Protein AF-A0A0N4YJ39-F1 (afdb_monomer)

Secondary structure (DSSP, 8-state):
-PPPPPTTTT-HHHHHHHHHHHHHHHHHHHHHHHHHHHHHHHT-TTSEEE-TTS-EEETT---HHHHHHHHHHHHHHHHHHHHHHHHHHHHH-SHHHHHHHHHHHHHHHHHHHHHTT----TTTTS--S-TTTSTT-THHHHHHHHHHHHHHHHHHHHH--S-TTS-TT--HHHHHHHHTT--HHHHHT-----HHHHTT-HHHHHHHHHHHHHHHHHHHHHHHHHHIIIIIS---HHHHHHHHHHHHHTHHHHHHHHHHHHHHHHHHTS---

Organism: Nippostrongylus brasiliensis (NCBI:txid27835)

Foldseek 3Di:
DAFDDFPQRLPLVVVVVVLVVLLVVLLVVLLLLLLLQLVQQFVDPPAWDADPVRDTTRPSNDDPVRSVVVNVVVVVVCVVLVVVLVVCCLPPNDLPSSLVVLLVSLVVLLCVVCVVPVDDDDPLPDDPDDADPDPPTSNVVSVVSSVSSVVSSVVSNVSDDRQLVPHSNRHPSSNCVVCPPDDPCRNVSVDDDPVVVCVVDPVNVVVVVVVVVVCVVVVCCSNCQLVCCCPVVVDDSVVSVVVSVVVVVVVVVVVVVVVVVVVVVVVVPDDDD

Solvent-accessible surface area (backbone atoms only — not comparable to full-atom values): 15891 Å² total; per-residue (Å²): 133,85,80,73,88,42,95,47,73,68,45,47,71,56,57,53,50,54,49,52,47,51,41,49,50,38,56,56,44,68,62,54,49,53,58,58,39,52,57,46,30,40,72,34,76,89,52,60,40,75,40,102,85,76,48,77,39,25,72,54,51,69,52,75,68,54,54,47,49,59,56,49,50,55,54,52,51,49,61,66,45,47,59,64,50,50,52,38,35,73,75,70,30,54,50,58,51,53,38,53,54,48,48,53,51,25,52,52,41,48,40,54,49,48,81,71,51,89,70,78,84,87,75,78,85,81,78,93,73,69,68,86,87,41,103,72,46,57,52,56,51,37,47,51,51,19,53,52,34,49,52,40,40,51,50,42,66,70,71,51,61,77,50,61,90,78,33,84,59,51,39,71,72,36,44,50,69,71,48,64,94,61,54,68,46,73,72,74,61,62,72,89,74,64,60,76,58,54,78,65,33,66,69,55,52,51,52,51,51,52,51,50,52,52,52,50,54,52,49,52,49,67,57,45,47,56,53,43,36,34,73,74,68,63,38,53,71,67,60,28,48,53,52,53,51,52,66,59,52,58,52,54,64,51,55,50,51,52,48,59,50,51,55,51,57,56,61,74,66,56,81,90,125

Radius of gyration: 23.14 Å; Cα contacts (8 Å, |Δi|>4): 172; chains: 1; bounding box: 59×46×78 Å

pLDDT: mean 80.92, std 13.98, range [37.47, 97.5]

Nearest PDB structures (foldseek):
  9c1e-assembly1_B  TM=1.228E-01  e=5.795E+00  Neogale vison

Structure (mmCIF, N/CA/C/O backbone):
data_AF-A0A0N4YJ39-F1
#
_entry.id   AF-A0A0N4YJ39-F1
#
loop_
_atom_site.group_PDB
_atom_site.id
_atom_site.type_symbol
_atom_site.label_atom_id
_atom_site.label_alt_id
_atom_site.label_comp_id
_atom_site.label_asym_id
_atom_site.label_entity_id
_atom_site.label_seq_id
_atom_site.pdbx_PDB_ins_code
_atom_site.Cartn_x
_atom_site.Cartn_y
_atom_site.Cartn_z
_atom_site.occupancy
_atom_site.B_iso_or_equiv
_atom_site.auth_seq_id
_atom_site.auth_comp_id
_atom_site.auth_asym_id
_atom_site.auth_atom_id
_atom_site.pdbx_PDB_model_num
ATOM 1 N N . MET A 1 1 ? -32.900 -11.191 21.828 1.00 38.97 1 MET A N 1
ATOM 2 C CA . MET A 1 1 ? -32.356 -12.188 20.878 1.00 38.97 1 MET A CA 1
ATOM 3 C C . MET A 1 1 ? -30.969 -12.563 21.357 1.00 38.97 1 MET A C 1
ATOM 5 O O . MET A 1 1 ? -30.168 -11.658 21.532 1.00 38.97 1 MET A O 1
ATOM 9 N N . SER A 1 2 ? -30.694 -13.841 21.607 1.00 43.81 2 SER A N 1
ATOM 10 C CA . SER A 1 2 ? -29.337 -14.316 21.898 1.00 43.81 2 SER A CA 1
ATOM 11 C C . SER A 1 2 ? -28.497 -14.313 20.617 1.00 43.81 2 SER A C 1
ATOM 13 O O . SER A 1 2 ? -28.946 -14.814 19.584 1.00 43.81 2 SER A O 1
ATOM 15 N N . ARG A 1 3 ? -27.281 -13.755 20.661 1.00 57.62 3 ARG A N 1
ATOM 16 C CA . ARG A 1 3 ? -26.321 -13.907 19.555 1.00 57.62 3 ARG A CA 1
ATOM 17 C C . ARG A 1 3 ? -25.838 -15.360 19.487 1.00 57.62 3 ARG A C 1
ATOM 19 O O . ARG A 1 3 ? -25.644 -16.001 20.518 1.00 57.62 3 ARG A O 1
ATOM 26 N N . ALA A 1 4 ? -25.641 -15.872 18.273 1.00 54.72 4 ALA A N 1
ATOM 27 C CA . ALA A 1 4 ? -25.108 -17.216 18.054 1.00 54.72 4 ALA A CA 1
ATOM 28 C C . ALA A 1 4 ? -23.667 -17.351 18.603 1.00 54.72 4 ALA A C 1
ATOM 30 O O . ALA A 1 4 ? -22.938 -16.353 18.643 1.00 54.72 4 ALA A O 1
ATOM 31 N N . PRO A 1 5 ? -23.220 -18.561 19.005 1.00 53.72 5 PRO A N 1
ATOM 32 C CA . PRO A 1 5 ? -21.833 -18.788 19.408 1.00 53.72 5 PRO A CA 1
ATOM 33 C C . PRO A 1 5 ? -20.878 -18.398 18.271 1.00 53.72 5 PRO A C 1
ATOM 35 O O . PRO A 1 5 ? -21.045 -18.823 17.128 1.00 53.72 5 PRO A O 1
ATOM 38 N N . THR A 1 6 ? -19.891 -17.548 18.566 1.00 58.84 6 THR A N 1
ATOM 39 C CA . THR A 1 6 ? -19.077 -16.929 17.515 1.00 58.84 6 THR A CA 1
ATOM 40 C C . THR A 1 6 ? -17.996 -17.869 16.986 1.00 58.84 6 THR A C 1
ATOM 42 O O . THR A 1 6 ? -17.147 -18.359 17.727 1.00 58.84 6 THR A O 1
ATOM 45 N N . MET A 1 7 ? -17.969 -18.030 15.660 1.00 63.31 7 MET A N 1
ATOM 46 C CA . MET A 1 7 ? -16.987 -18.830 14.908 1.00 63.31 7 MET A CA 1
ATOM 47 C C . MET A 1 7 ? -15.515 -18.429 15.153 1.00 63.31 7 MET A C 1
ATOM 49 O O . MET A 1 7 ? -14.609 -19.186 14.824 1.00 63.31 7 MET A O 1
ATOM 53 N N . TYR A 1 8 ? -15.271 -17.253 15.746 1.00 64.94 8 TYR A N 1
ATOM 54 C CA . TYR A 1 8 ? -13.941 -16.683 15.989 1.00 64.94 8 TYR A CA 1
ATOM 55 C C . TYR A 1 8 ? -13.614 -16.444 17.477 1.00 64.94 8 TYR A C 1
ATOM 57 O O . TYR A 1 8 ? -12.680 -15.698 17.771 1.00 64.94 8 TYR A O 1
ATOM 65 N N . ALA A 1 9 ? -14.362 -17.052 18.408 1.00 71.88 9 ALA A N 1
ATOM 66 C CA . ALA A 1 9 ? -14.035 -17.128 19.841 1.00 71.88 9 ALA A CA 1
ATOM 67 C C . ALA A 1 9 ? -13.560 -15.797 20.480 1.00 71.88 9 ALA A C 1
ATOM 69 O O . ALA A 1 9 ? -12.453 -15.705 21.019 1.00 71.88 9 ALA A O 1
ATOM 70 N N . ASP A 1 10 ? -14.402 -14.759 20.405 1.00 80.19 10 ASP A N 1
ATOM 71 C CA . ASP A 1 10 ? 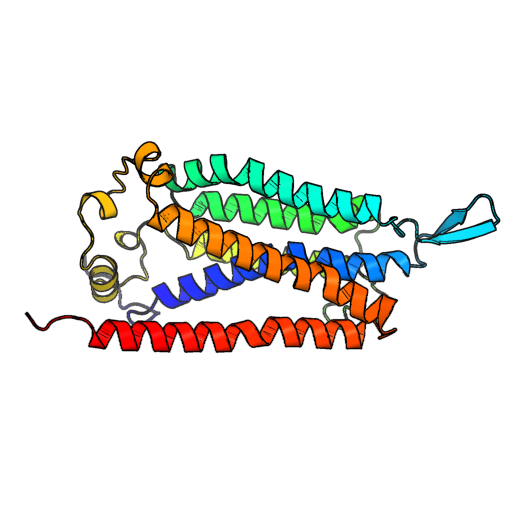-14.175 -13.416 20.979 1.00 80.19 10 ASP A CA 1
ATOM 72 C C . ASP A 1 10 ? -12.915 -12.676 20.449 1.00 80.19 10 ASP A C 1
ATOM 74 O O . ASP A 1 10 ? -12.321 -11.842 21.149 1.00 80.19 10 ASP A O 1
ATOM 78 N N . ARG A 1 11 ? -12.459 -13.005 19.227 1.00 86.31 11 ARG A N 1
ATOM 79 C CA . ARG A 1 11 ? -11.237 -12.458 18.595 1.00 86.31 11 ARG A CA 1
ATOM 80 C C . ARG A 1 11 ? -11.413 -11.991 17.140 1.00 86.31 11 ARG A C 1
ATOM 82 O O . ARG A 1 11 ? -10.409 -11.812 16.443 1.00 86.31 11 ARG A O 1
ATOM 89 N N . PHE A 1 12 ? -12.634 -11.762 16.661 1.00 89.12 12 PHE A N 1
ATOM 90 C CA . PHE A 1 12 ? -12.903 -11.408 15.261 1.00 89.12 12 PHE A CA 1
ATOM 91 C C . PHE A 1 12 ? -12.147 -10.153 14.787 1.00 89.12 12 PHE A C 1
ATOM 93 O O . PHE A 1 12 ? -11.677 -10.098 13.649 1.00 89.12 12 PHE A O 1
ATOM 100 N N . ARG A 1 13 ? -11.907 -9.177 15.672 1.00 90.50 13 ARG A N 1
ATOM 101 C CA . ARG A 1 13 ? -11.130 -7.958 15.371 1.00 90.50 13 ARG A CA 1
ATOM 102 C C . ARG A 1 13 ? -9.720 -8.226 14.828 1.00 90.50 13 ARG A C 1
ATOM 104 O O . ARG A 1 13 ? -9.184 -7.394 14.103 1.00 90.50 13 ARG A O 1
ATOM 111 N N . TYR A 1 14 ? -9.111 -9.366 15.166 1.00 91.62 14 TYR A N 1
ATOM 112 C CA . TYR A 1 14 ? -7.784 -9.738 14.665 1.00 91.62 14 TYR A CA 1
ATOM 113 C C . TYR A 1 14 ? -7.831 -10.246 13.217 1.00 91.62 14 TYR A C 1
ATOM 115 O O . TYR A 1 14 ? -6.875 -10.030 12.476 1.00 91.62 14 TYR A O 1
ATOM 123 N N . VAL A 1 15 ? -8.956 -10.832 12.787 1.00 92.06 15 VAL A N 1
ATOM 124 C CA . VAL A 1 15 ? -9.210 -11.181 11.379 1.00 92.06 15 VAL A CA 1
ATOM 125 C C . VAL A 1 15 ? -9.313 -9.904 10.545 1.00 92.06 15 VAL A C 1
ATOM 127 O O . VAL A 1 15 ? -8.650 -9.788 9.519 1.00 92.06 15 VAL A O 1
ATOM 130 N N . LEU A 1 16 ? -10.059 -8.904 11.032 1.00 93.06 16 LEU A N 1
ATOM 131 C CA . LEU A 1 16 ? -10.166 -7.592 10.382 1.00 93.06 16 LEU A CA 1
ATOM 132 C C . LEU A 1 16 ? -8.823 -6.849 10.319 1.00 93.06 16 LEU A C 1
ATOM 134 O O . LEU A 1 16 ? -8.528 -6.210 9.312 1.00 93.06 16 LEU A O 1
ATOM 138 N N . LEU A 1 17 ? -7.996 -6.948 11.366 1.00 93.25 17 LEU A N 1
ATOM 139 C CA . LEU A 1 17 ? -6.660 -6.345 11.395 1.00 93.25 17 LEU A CA 1
ATOM 140 C C . LEU A 1 17 ? -5.715 -7.004 10.381 1.00 93.25 17 LEU A C 1
ATOM 142 O O . LEU A 1 17 ? -5.021 -6.292 9.658 1.00 93.25 17 LEU A O 1
ATOM 146 N N . LEU A 1 18 ? -5.714 -8.339 10.285 1.00 94.50 18 LEU A N 1
ATOM 147 C CA . LEU A 1 18 ? -4.937 -9.068 9.278 1.00 94.50 18 LEU A CA 1
ATOM 148 C C . LEU A 1 18 ? -5.409 -8.734 7.855 1.00 94.50 18 LEU A C 1
ATOM 150 O O . LEU A 1 18 ? -4.590 -8.464 6.983 1.00 94.50 18 LEU A O 1
ATOM 154 N N . LEU A 1 19 ? -6.721 -8.699 7.629 1.00 95.56 19 LEU A N 1
ATOM 155 C CA . LEU A 1 19 ? -7.312 -8.362 6.335 1.00 95.56 19 LEU A CA 1
ATOM 156 C C . LEU A 1 19 ? -6.982 -6.922 5.911 1.00 95.56 19 LEU A C 1
ATOM 158 O O . LEU A 1 19 ? -6.518 -6.702 4.796 1.00 95.56 19 LEU A O 1
ATOM 162 N N . GLY A 1 20 ? -7.134 -5.950 6.816 1.00 95.38 20 GLY A N 1
ATOM 163 C CA . GLY A 1 20 ? -6.742 -4.559 6.577 1.00 95.38 20 GLY A CA 1
ATOM 164 C C . GLY A 1 20 ? -5.242 -4.401 6.309 1.00 95.38 20 GLY A C 1
ATOM 165 O O . GLY A 1 20 ? -4.861 -3.650 5.412 1.00 95.38 20 GLY A O 1
ATOM 166 N N . PHE A 1 21 ? -4.394 -5.153 7.022 1.00 93.88 21 PHE A N 1
ATOM 167 C CA . PHE A 1 21 ? -2.957 -5.229 6.746 1.00 93.88 21 PHE A CA 1
ATOM 168 C C . PHE A 1 21 ? -2.685 -5.743 5.326 1.00 93.88 21 PHE A C 1
ATOM 170 O O . PHE A 1 21 ? -1.982 -5.066 4.585 1.00 93.88 21 PHE A O 1
ATOM 177 N N . LEU A 1 22 ? -3.290 -6.858 4.901 1.00 94.62 22 LEU A N 1
ATOM 178 C CA . LEU A 1 22 ? -3.088 -7.414 3.554 1.00 94.62 22 LEU A CA 1
ATOM 179 C C . LEU A 1 22 ? -3.589 -6.474 2.439 1.00 94.62 22 LEU A C 1
ATOM 181 O O . LEU A 1 22 ? -2.913 -6.327 1.420 1.00 94.62 22 LEU A O 1
ATOM 185 N N . CYS A 1 23 ? -4.710 -5.773 2.645 1.00 94.62 23 CYS A N 1
ATOM 186 C CA . CYS A 1 23 ? -5.181 -4.720 1.736 1.00 94.62 23 CYS A CA 1
ATOM 187 C C . CYS A 1 23 ? -4.167 -3.566 1.609 1.00 94.62 23 CYS A C 1
ATOM 189 O O . CYS A 1 23 ? -3.852 -3.131 0.499 1.00 94.62 23 CYS A O 1
ATOM 191 N N . LEU A 1 24 ? -3.620 -3.088 2.734 1.00 91.38 24 LEU A N 1
ATOM 192 C CA . LEU A 1 24 ? -2.587 -2.044 2.755 1.00 91.38 24 LEU A CA 1
ATOM 193 C C . LEU A 1 24 ? -1.275 -2.527 2.120 1.00 91.38 24 LEU A C 1
ATOM 195 O O . LEU A 1 24 ? -0.689 -1.800 1.322 1.00 91.38 24 LEU A O 1
ATOM 199 N N . THR A 1 25 ? -0.843 -3.761 2.395 1.00 89.56 25 THR A N 1
ATOM 200 C CA . THR A 1 25 ? 0.314 -4.389 1.741 1.00 89.56 25 THR A CA 1
ATOM 201 C C . THR A 1 25 ? 0.125 -4.449 0.228 1.00 89.56 25 THR A C 1
ATOM 203 O O . THR A 1 25 ? 1.065 -4.135 -0.498 1.00 89.56 25 THR A O 1
ATOM 206 N N . SER A 1 26 ? -1.079 -4.768 -0.264 1.00 88.62 26 SER A N 1
ATOM 207 C CA . SER A 1 26 ? -1.373 -4.741 -1.700 1.00 88.62 26 SER A CA 1
ATOM 208 C C . SER A 1 26 ? -1.190 -3.338 -2.290 1.00 88.62 26 SER A C 1
ATOM 210 O O . SER A 1 26 ? -0.451 -3.196 -3.260 1.00 88.62 26 SER A O 1
ATOM 212 N N . ILE A 1 27 ? -1.791 -2.298 -1.693 1.00 86.56 27 ILE A N 1
ATOM 213 C CA . ILE A 1 27 ? -1.653 -0.908 -2.174 1.00 86.56 27 ILE A CA 1
ATOM 214 C C . ILE A 1 27 ? -0.184 -0.455 -2.143 1.00 86.56 27 ILE A C 1
ATOM 216 O O . ILE A 1 27 ? 0.330 0.049 -3.140 1.00 86.56 27 ILE A O 1
ATOM 220 N N . CYS A 1 28 ? 0.518 -0.651 -1.024 1.00 83.44 28 CYS A N 1
ATOM 221 C CA . CYS A 1 28 ? 1.913 -0.229 -0.884 1.00 83.44 28 CYS A CA 1
ATOM 222 C C . CYS A 1 28 ? 2.857 -1.004 -1.816 1.00 83.44 28 CYS A C 1
ATOM 224 O O . CYS A 1 28 ? 3.834 -0.442 -2.308 1.00 83.44 28 CYS A O 1
ATOM 226 N N . SER A 1 29 ? 2.569 -2.274 -2.109 1.00 83.06 29 SER A N 1
ATOM 227 C CA . SER A 1 29 ? 3.371 -3.051 -3.054 1.00 83.06 29 SER A CA 1
ATOM 228 C C . SER A 1 29 ? 3.152 -2.604 -4.505 1.00 83.06 29 SER A C 1
ATOM 230 O O . SER A 1 29 ? 4.129 -2.500 -5.243 1.00 83.06 29 SER A O 1
ATOM 232 N N . ASN A 1 30 ? 1.929 -2.200 -4.880 1.00 77.81 30 ASN A N 1
ATOM 233 C CA . ASN A 1 30 ? 1.639 -1.587 -6.187 1.00 77.81 30 ASN A CA 1
ATOM 234 C C . ASN A 1 30 ? 2.432 -0.281 -6.423 1.00 77.81 30 ASN A C 1
ATOM 236 O O . ASN A 1 30 ? 2.694 0.074 -7.570 1.00 77.81 30 ASN A O 1
ATOM 240 N N . TYR A 1 31 ? 2.844 0.422 -5.360 1.00 77.00 31 TYR A N 1
ATOM 241 C CA . TYR A 1 31 ? 3.760 1.566 -5.452 1.00 77.00 31 TYR A CA 1
ATOM 242 C C . TYR A 1 31 ? 5.228 1.139 -5.629 1.00 77.00 31 TYR A C 1
ATOM 244 O O . TYR A 1 31 ? 5.940 1.700 -6.457 1.00 77.00 31 TYR A O 1
ATOM 252 N N . ILE A 1 32 ? 5.694 0.130 -4.885 1.00 77.62 32 ILE A N 1
ATOM 253 C CA . ILE A 1 32 ? 7.107 -0.299 -4.901 1.00 77.62 32 ILE A CA 1
ATOM 254 C C . ILE A 1 32 ? 7.468 -1.051 -6.193 1.00 77.62 32 ILE A C 1
ATOM 256 O O . ILE A 1 32 ? 8.581 -0.885 -6.702 1.00 77.62 32 ILE A O 1
ATOM 260 N N . ILE A 1 33 ? 6.537 -1.845 -6.740 1.00 78.81 33 ILE A N 1
ATOM 261 C CA . ILE A 1 33 ? 6.753 -2.723 -7.905 1.00 78.81 33 ILE A CA 1
ATOM 262 C C . ILE A 1 33 ? 7.299 -1.970 -9.127 1.00 78.81 33 ILE A C 1
ATOM 264 O O . ILE A 1 33 ? 8.126 -2.517 -9.856 1.00 78.81 33 ILE A O 1
ATOM 268 N N . ILE A 1 34 ? 6.916 -0.696 -9.298 1.00 76.81 34 ILE A N 1
ATOM 269 C CA . ILE A 1 34 ? 7.276 0.112 -10.469 1.00 76.81 34 ILE A CA 1
ATOM 270 C C . ILE A 1 34 ? 8.795 0.268 -10.639 1.00 76.81 34 ILE A C 1
ATOM 272 O O . ILE A 1 34 ? 9.298 0.268 -11.762 1.00 76.81 34 ILE A O 1
ATOM 276 N N . ASN A 1 35 ? 9.540 0.316 -9.529 1.00 78.88 35 ASN A N 1
ATOM 277 C CA . ASN A 1 35 ? 10.993 0.496 -9.528 1.00 78.88 35 ASN A CA 1
ATOM 278 C C . ASN A 1 35 ? 11.720 -0.749 -10.060 1.00 78.88 35 ASN A C 1
ATOM 280 O O . ASN A 1 35 ? 12.650 -0.634 -10.857 1.00 78.88 35 ASN A O 1
ATOM 284 N N . PHE A 1 36 ? 11.248 -1.944 -9.689 1.00 78.31 36 PHE A N 1
ATOM 285 C CA . PHE A 1 36 ? 11.743 -3.201 -10.253 1.00 78.31 36 PHE A CA 1
ATOM 286 C C . PHE A 1 36 ? 11.320 -3.368 -11.710 1.00 78.31 36 PHE A C 1
ATOM 288 O O . PHE A 1 36 ? 12.129 -3.757 -12.551 1.00 78.31 36 PHE A O 1
ATOM 295 N N . THR A 1 37 ? 10.077 -3.027 -12.052 1.00 79.44 37 THR A N 1
ATOM 296 C CA . THR A 1 37 ? 9.614 -3.163 -13.434 1.00 79.44 37 THR A CA 1
ATOM 297 C C . THR A 1 37 ? 10.282 -2.161 -14.368 1.00 79.44 37 THR A C 1
ATOM 299 O O . THR A 1 37 ? 10.456 -2.500 -15.526 1.00 79.44 37 THR A O 1
ATOM 302 N N . PHE A 1 38 ? 10.741 -0.991 -13.904 1.00 80.12 38 PHE A N 1
ATOM 303 C CA . PHE A 1 38 ? 11.585 -0.085 -14.699 1.00 80.12 38 PHE A CA 1
ATOM 304 C C . PHE A 1 38 ? 12.932 -0.704 -15.100 1.00 80.12 38 PHE A C 1
ATOM 306 O O . PHE A 1 38 ? 13.409 -0.432 -16.202 1.00 80.12 38 PHE A O 1
ATOM 313 N N . ILE A 1 39 ? 13.531 -1.538 -14.243 1.00 78.81 39 ILE A N 1
ATOM 314 C CA . ILE A 1 39 ? 14.747 -2.301 -14.569 1.00 78.81 39 ILE A CA 1
ATOM 315 C C . ILE A 1 39 ? 14.407 -3.378 -15.611 1.00 78.81 39 ILE A C 1
ATOM 317 O O . ILE A 1 39 ? 15.036 -3.457 -16.664 1.00 78.81 39 ILE A O 1
ATOM 321 N N . CYS A 1 40 ? 13.352 -4.158 -15.365 1.00 79.81 40 CYS A N 1
ATOM 322 C CA . CYS A 1 40 ? 12.937 -5.235 -16.265 1.00 79.81 40 CYS A CA 1
ATOM 323 C C . CYS A 1 40 ? 12.385 -4.741 -17.620 1.00 79.81 40 CYS A C 1
ATOM 325 O O . CYS A 1 40 ? 12.476 -5.465 -18.604 1.00 79.81 40 CYS A O 1
ATOM 327 N N . MET A 1 41 ? 11.823 -3.528 -17.684 1.00 79.38 41 MET A N 1
ATOM 328 C CA . MET A 1 41 ? 11.325 -2.878 -18.904 1.00 79.38 41 MET A CA 1
ATOM 329 C C . MET A 1 41 ? 12.456 -2.407 -19.818 1.00 79.38 41 MET A C 1
ATOM 331 O O . MET A 1 41 ? 12.363 -2.576 -21.032 1.00 79.38 41 MET A O 1
ATOM 335 N N . ALA A 1 42 ? 13.531 -1.845 -19.256 1.00 78.69 42 ALA A N 1
ATOM 336 C CA . ALA A 1 42 ? 14.682 -1.391 -20.038 1.00 78.69 42 ALA A CA 1
ATOM 337 C C . ALA A 1 42 ? 15.359 -2.549 -20.795 1.00 78.69 42 ALA A C 1
ATOM 339 O O . ALA A 1 42 ? 15.788 -2.371 -21.933 1.00 78.69 42 ALA A O 1
ATOM 340 N N . ASN A 1 43 ? 15.365 -3.742 -20.190 1.00 76.75 43 ASN A N 1
ATOM 341 C CA . ASN A 1 43 ? 15.953 -4.964 -20.744 1.00 76.75 43 ASN A CA 1
ATOM 342 C C . ASN A 1 43 ? 14.936 -5.850 -21.509 1.00 76.75 43 ASN A C 1
ATOM 344 O O . ASN A 1 43 ? 15.276 -6.963 -21.907 1.00 76.75 43 ASN A O 1
ATOM 348 N N . ASP A 1 44 ? 13.691 -5.397 -21.706 1.00 78.12 44 ASP A N 1
ATOM 349 C CA . ASP A 1 44 ? 12.648 -6.144 -22.427 1.00 78.12 44 ASP A CA 1
ATOM 350 C C . ASP A 1 44 ? 12.857 -6.045 -23.950 1.00 78.12 44 ASP A C 1
ATOM 352 O O . ASP A 1 44 ? 12.521 -5.042 -24.578 1.00 78.12 44 ASP A O 1
ATOM 356 N N . THR A 1 45 ? 13.401 -7.099 -24.561 1.00 75.94 45 THR A N 1
ATOM 357 C CA . THR A 1 45 ? 13.645 -7.167 -26.013 1.00 75.94 45 THR A CA 1
ATOM 358 C C . THR A 1 45 ? 12.403 -7.520 -26.841 1.00 75.94 45 THR A C 1
ATOM 360 O O . THR A 1 45 ? 12.502 -7.609 -28.061 1.00 75.94 45 THR A O 1
ATOM 363 N N . SER A 1 46 ? 11.225 -7.714 -26.226 1.00 74.00 46 SER A N 1
ATOM 364 C CA . SER A 1 46 ? 10.014 -8.146 -26.951 1.00 74.00 46 SER A CA 1
ATOM 365 C C . SER A 1 46 ? 9.316 -7.052 -27.767 1.00 74.00 46 SER A C 1
ATOM 367 O O . SER A 1 46 ? 8.446 -7.367 -28.576 1.00 74.00 46 SER A O 1
ATOM 369 N N . ASP A 1 47 ? 9.678 -5.783 -27.564 1.00 73.06 47 ASP A N 1
ATOM 370 C CA . ASP A 1 47 ? 9.154 -4.638 -28.314 1.00 73.06 47 ASP A CA 1
ATOM 371 C C . ASP A 1 47 ? 10.234 -3.548 -28.402 1.00 73.06 47 ASP A C 1
ATOM 373 O O . ASP A 1 47 ? 10.330 -2.655 -27.553 1.00 73.06 47 ASP A O 1
ATOM 377 N N . GLN A 1 48 ? 11.110 -3.687 -29.398 1.00 79.94 48 GLN A N 1
ATOM 378 C CA . GLN A 1 48 ? 12.211 -2.762 -29.650 1.00 79.94 48 GLN A CA 1
ATOM 379 C C . GLN A 1 48 ? 11.838 -1.729 -30.715 1.00 79.94 48 GLN A C 1
ATOM 381 O O . GLN A 1 48 ? 11.164 -2.032 -31.699 1.00 79.94 48 GLN A O 1
ATOM 386 N N . ILE A 1 49 ? 12.321 -0.507 -30.519 1.00 80.25 49 ILE A N 1
ATOM 387 C CA . ILE A 1 49 ? 12.339 0.560 -31.516 1.00 80.25 49 ILE A CA 1
ATOM 388 C C . ILE A 1 49 ? 13.779 0.770 -31.972 1.00 80.25 49 ILE A C 1
ATOM 390 O O . ILE A 1 49 ? 14.704 0.700 -31.160 1.00 80.25 49 ILE A O 1
ATOM 394 N N . ASP A 1 50 ? 13.968 1.021 -33.264 1.00 79.69 50 ASP A N 1
ATOM 395 C CA . ASP A 1 50 ? 15.262 1.482 -33.751 1.00 79.69 50 ASP A CA 1
ATOM 396 C C . ASP A 1 50 ? 15.436 2.971 -33.434 1.00 79.69 50 ASP A C 1
ATOM 398 O O . ASP A 1 50 ? 14.481 3.751 -33.472 1.00 79.69 50 ASP A O 1
ATOM 402 N N . THR A 1 51 ? 16.659 3.350 -33.088 1.00 76.38 51 THR A N 1
ATOM 403 C CA . THR A 1 51 ? 17.054 4.750 -32.900 1.00 76.38 51 THR A CA 1
ATOM 404 C C . THR A 1 51 ? 17.587 5.271 -34.232 1.00 76.38 51 THR A C 1
ATOM 406 O O . THR A 1 51 ? 18.129 4.497 -35.010 1.00 76.38 51 THR A O 1
ATOM 409 N N . GLU A 1 52 ? 17.551 6.579 -34.487 1.00 74.88 52 GLU A N 1
ATOM 410 C CA . GLU A 1 52 ? 18.078 7.177 -35.735 1.00 74.88 52 GLU A CA 1
ATOM 411 C C . GLU A 1 52 ? 19.565 6.840 -36.025 1.00 74.88 52 GLU A C 1
ATOM 413 O O . GLU A 1 52 ? 20.018 6.960 -37.160 1.00 74.88 52 GLU A O 1
ATOM 418 N N . ASN A 1 53 ? 20.305 6.354 -35.019 1.00 80.19 53 ASN A N 1
ATOM 419 C CA . ASN A 1 53 ? 21.683 5.858 -35.120 1.00 80.19 53 ASN A CA 1
ATOM 420 C C . ASN A 1 53 ? 21.810 4.337 -35.406 1.00 80.19 53 ASN A C 1
ATOM 422 O O . ASN A 1 53 ? 22.913 3.800 -35.307 1.00 80.19 53 ASN A O 1
ATOM 426 N N . GLY A 1 54 ? 20.718 3.618 -35.695 1.00 76.44 54 GLY A N 1
ATOM 427 C CA . GLY A 1 54 ? 20.713 2.164 -35.937 1.00 76.44 54 GLY A CA 1
ATOM 428 C C . GLY A 1 54 ? 20.871 1.295 -34.680 1.00 76.44 54 GLY A C 1
ATOM 429 O O . GLY A 1 54 ? 21.357 0.164 -34.756 1.00 76.44 54 GLY A O 1
ATOM 430 N N . THR A 1 55 ? 20.530 1.829 -33.502 1.00 80.44 55 THR A N 1
ATOM 431 C CA . THR A 1 55 ? 20.583 1.099 -32.227 1.00 80.44 55 THR A CA 1
ATOM 432 C C . THR A 1 55 ? 19.187 0.710 -31.748 1.00 80.44 55 THR A C 1
ATOM 434 O O . THR A 1 55 ? 18.424 1.560 -31.283 1.00 80.44 55 THR A O 1
ATOM 437 N N . LEU A 1 56 ? 18.889 -0.591 -31.771 1.00 78.94 56 LEU A N 1
ATOM 438 C CA . LEU A 1 56 ? 17.662 -1.163 -31.214 1.00 78.94 56 LEU A CA 1
ATOM 439 C C . LEU A 1 56 ? 17.617 -1.012 -29.685 1.00 78.94 56 LEU A C 1
ATOM 441 O O . LEU A 1 56 ? 18.458 -1.558 -28.967 1.00 78.94 56 LEU A O 1
ATOM 445 N N . VAL A 1 57 ? 16.596 -0.322 -29.175 1.00 80.81 57 VAL A N 1
ATOM 446 C CA . VAL A 1 57 ? 16.338 -0.139 -27.737 1.00 80.81 57 VAL A CA 1
ATOM 447 C C . VAL A 1 57 ? 14.915 -0.567 -27.383 1.00 80.81 57 VAL A C 1
ATOM 449 O O . VAL A 1 57 ? 14.007 -0.478 -28.204 1.00 80.81 57 VAL A O 1
ATOM 452 N N . SER A 1 58 ? 14.690 -1.036 -26.151 1.00 81.25 58 SER A N 1
ATOM 453 C CA . SER A 1 58 ? 13.332 -1.313 -25.654 1.00 81.25 58 SER A CA 1
ATOM 454 C C . SER A 1 58 ? 12.469 -0.049 -25.723 1.00 81.25 58 SER A C 1
ATOM 456 O O . SER A 1 58 ? 12.876 1.001 -25.215 1.00 81.25 58 SER A O 1
ATOM 458 N N . ARG A 1 59 ? 11.243 -0.155 -26.262 1.00 80.00 59 ARG A N 1
ATOM 459 C CA . ARG A 1 59 ? 10.246 0.936 -26.252 1.00 80.00 59 ARG A CA 1
ATOM 460 C C . ARG A 1 59 ? 9.951 1.454 -24.835 1.00 80.00 59 ARG A C 1
ATOM 462 O O . ARG A 1 59 ? 9.516 2.590 -24.675 1.00 80.00 59 ARG A O 1
ATOM 469 N N . TYR A 1 60 ? 10.199 0.640 -23.810 1.00 79.19 60 TYR A N 1
ATOM 470 C CA . TYR A 1 60 ? 9.940 0.955 -22.403 1.00 79.19 60 TYR A CA 1
ATOM 471 C C . TYR A 1 60 ? 11.196 1.436 -21.646 1.00 79.19 60 TYR A C 1
ATOM 473 O O . TYR A 1 60 ? 11.190 1.509 -20.414 1.00 79.19 60 TYR A O 1
ATOM 481 N N . ASN A 1 61 ? 12.296 1.757 -22.342 1.00 81.69 61 ASN A N 1
ATOM 482 C CA . ASN A 1 61 ? 13.519 2.276 -21.722 1.00 81.69 61 ASN A CA 1
ATOM 483 C C . ASN A 1 61 ? 13.418 3.778 -21.382 1.00 81.69 61 ASN A C 1
ATOM 485 O O . ASN A 1 61 ? 14.112 4.617 -21.953 1.00 81.69 61 ASN A O 1
ATOM 489 N N . TYR A 1 62 ? 12.550 4.113 -20.427 1.00 81.88 62 TYR A N 1
ATOM 490 C CA . TYR A 1 62 ? 12.323 5.491 -19.985 1.00 81.88 62 TYR A CA 1
ATOM 491 C C . TYR A 1 62 ? 13.595 6.162 -19.442 1.00 81.88 62 TYR A C 1
ATOM 493 O O . TYR A 1 62 ? 14.365 5.559 -18.684 1.00 81.88 62 TYR A O 1
ATOM 501 N N . ASN A 1 63 ? 13.787 7.444 -19.741 1.00 84.81 63 ASN A N 1
ATOM 502 C CA . ASN A 1 63 ? 14.888 8.236 -19.196 1.00 84.81 63 ASN A CA 1
ATOM 503 C C . ASN A 1 63 ? 14.646 8.613 -17.706 1.00 84.81 63 ASN A C 1
ATOM 505 O O . ASN A 1 63 ? 13.532 8.465 -17.191 1.00 84.81 63 ASN A O 1
ATOM 509 N N . PRO A 1 64 ? 15.659 9.110 -16.964 1.00 84.00 64 PRO A N 1
ATOM 510 C CA . PRO A 1 64 ? 15.506 9.424 -15.538 1.00 84.00 64 PRO A CA 1
ATOM 511 C C . PRO A 1 64 ? 14.446 10.488 -15.212 1.00 84.00 64 PRO A C 1
ATOM 513 O O . PRO A 1 64 ? 13.837 10.430 -14.142 1.00 84.00 64 PRO A O 1
ATOM 516 N N . LYS A 1 65 ? 14.189 11.444 -16.118 1.00 82.56 65 LYS A N 1
ATOM 517 C CA . LYS A 1 65 ? 13.155 12.478 -15.937 1.00 82.56 65 LYS A CA 1
ATOM 518 C C . LYS A 1 65 ? 11.756 11.879 -16.084 1.00 82.56 65 LYS A C 1
ATOM 520 O O . LYS A 1 65 ? 10.891 12.176 -15.269 1.00 82.56 65 LYS A O 1
ATOM 525 N N . GLU A 1 66 ? 11.556 10.993 -17.058 1.00 83.56 66 GLU A N 1
ATOM 526 C CA . GLU A 1 66 ? 10.297 10.258 -17.264 1.00 83.56 66 GLU A CA 1
ATOM 527 C C . GLU A 1 66 ? 9.990 9.327 -16.089 1.00 83.56 66 GLU A C 1
ATOM 529 O O . GLU A 1 66 ? 8.910 9.409 -15.507 1.00 83.56 66 GLU A O 1
ATOM 534 N N . LYS A 1 67 ? 10.971 8.513 -15.667 1.00 81.00 67 LYS A N 1
ATOM 535 C CA . LYS A 1 67 ? 10.873 7.656 -14.471 1.00 81.00 67 LYS A CA 1
ATOM 536 C C . LYS A 1 67 ? 10.477 8.474 -13.236 1.00 81.00 67 LYS A C 1
ATOM 538 O O . LYS A 1 67 ? 9.559 8.092 -12.513 1.00 81.00 67 LYS A O 1
ATOM 543 N N . SER A 1 68 ? 11.100 9.640 -13.048 1.00 81.75 68 SER A N 1
ATOM 544 C CA . SER A 1 68 ? 10.747 10.569 -11.967 1.00 81.75 68 SER A CA 1
ATOM 545 C C . SER A 1 68 ? 9.324 11.117 -12.109 1.00 81.75 68 SER A C 1
ATOM 547 O O . SER A 1 68 ? 8.576 11.106 -11.136 1.00 81.75 68 SER A O 1
ATOM 549 N N . ALA A 1 69 ? 8.920 11.576 -13.297 1.00 80.62 69 ALA A N 1
ATOM 550 C CA . ALA A 1 69 ? 7.592 12.145 -13.542 1.00 80.62 69 ALA A CA 1
ATOM 551 C C . ALA A 1 69 ? 6.461 11.136 -13.276 1.00 80.62 69 ALA A C 1
ATOM 553 O O . ALA A 1 69 ? 5.454 11.489 -12.662 1.00 80.62 69 ALA A O 1
ATOM 554 N N . ILE A 1 70 ? 6.656 9.871 -13.661 1.00 78.69 70 ILE A N 1
ATOM 555 C CA . ILE A 1 70 ? 5.717 8.774 -13.384 1.00 78.69 70 ILE A CA 1
ATOM 556 C C . ILE A 1 70 ? 5.569 8.551 -11.867 1.00 78.69 70 ILE A C 1
ATOM 558 O O . ILE A 1 70 ? 4.450 8.424 -11.371 1.00 78.69 70 ILE A O 1
ATOM 562 N N . ILE A 1 71 ? 6.669 8.573 -11.105 1.00 78.81 71 ILE A N 1
ATOM 563 C CA . ILE A 1 71 ? 6.637 8.450 -9.635 1.00 78.81 71 ILE A CA 1
ATOM 564 C C . ILE A 1 71 ? 5.956 9.674 -8.988 1.00 78.81 71 ILE A C 1
ATOM 566 O O . ILE A 1 71 ? 5.119 9.518 -8.094 1.00 78.81 71 ILE A O 1
ATOM 570 N N . TRP A 1 72 ? 6.247 10.890 -9.465 1.00 80.81 72 TRP A N 1
ATOM 571 C CA . TRP A 1 72 ? 5.615 12.130 -8.991 1.00 80.81 72 TRP A CA 1
ATOM 572 C C . TRP A 1 72 ? 4.102 12.166 -9.239 1.00 80.81 72 TRP A C 1
ATOM 574 O O . TRP A 1 72 ? 3.367 12.669 -8.389 1.00 80.81 72 TRP A O 1
ATOM 584 N N . ALA A 1 73 ? 3.611 11.595 -10.344 1.00 78.62 73 ALA A N 1
ATOM 585 C CA . ALA A 1 73 ? 2.178 11.516 -10.627 1.00 78.62 73 ALA A CA 1
ATOM 586 C C . ALA A 1 73 ? 1.409 10.734 -9.542 1.00 78.62 73 ALA A C 1
ATOM 588 O O . ALA A 1 73 ? 0.325 11.152 -9.130 1.00 78.62 73 ALA A O 1
ATOM 589 N N . VAL A 1 74 ? 1.991 9.651 -9.009 1.00 78.12 74 VAL A N 1
ATOM 590 C CA . VAL A 1 74 ? 1.391 8.869 -7.910 1.00 78.12 74 VAL A CA 1
ATOM 591 C C . VAL A 1 74 ? 1.379 9.663 -6.599 1.00 78.12 74 VAL A C 1
ATOM 593 O O . VAL A 1 74 ? 0.380 9.646 -5.874 1.00 78.12 74 VAL A O 1
ATOM 596 N N . ALA A 1 75 ? 2.446 10.414 -6.306 1.00 78.56 75 ALA A N 1
ATOM 597 C CA . ALA A 1 75 ? 2.501 11.288 -5.133 1.00 78.56 75 ALA A CA 1
ATOM 598 C C . ALA A 1 75 ? 1.443 12.4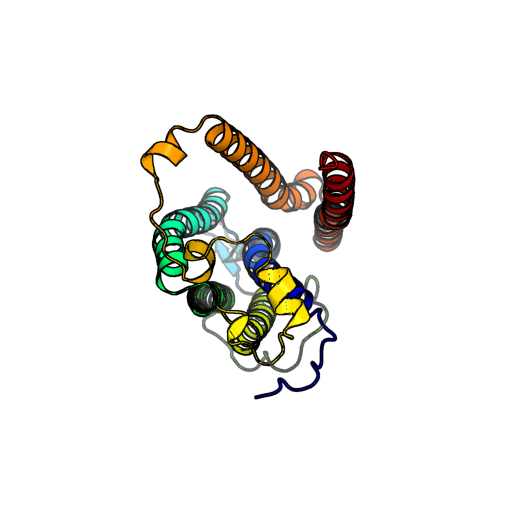07 -5.201 1.00 78.56 75 ALA A C 1
ATOM 600 O O . ALA A 1 75 ? 0.690 12.605 -4.246 1.00 78.56 75 ALA A O 1
ATOM 601 N N . LEU A 1 76 ? 1.317 13.083 -6.349 1.00 79.38 76 LEU A N 1
ATOM 602 C CA . LEU A 1 76 ? 0.300 14.116 -6.581 1.00 79.38 76 LEU A CA 1
ATOM 603 C C . LEU A 1 76 ? -1.124 13.552 -6.481 1.00 79.38 76 LEU A C 1
ATOM 605 O O . LEU A 1 76 ? -1.959 14.129 -5.784 1.00 79.38 76 LEU A O 1
ATOM 609 N N . GLY A 1 77 ? -1.392 12.397 -7.099 1.00 80.81 77 GLY A N 1
ATOM 610 C CA . GLY A 1 77 ? -2.681 11.706 -6.985 1.00 80.81 77 GLY A CA 1
ATOM 611 C C . GLY A 1 77 ? -3.032 11.333 -5.540 1.00 80.81 77 GLY A C 1
ATOM 612 O O . GLY A 1 77 ? -4.182 11.477 -5.127 1.00 80.81 77 GLY A O 1
ATOM 613 N N . THR A 1 78 ? -2.038 10.939 -4.739 1.00 84.31 78 THR A N 1
ATOM 614 C CA . THR A 1 78 ? -2.215 10.637 -3.309 1.00 84.31 78 THR A CA 1
ATOM 615 C C . THR A 1 78 ? -2.574 11.892 -2.506 1.00 84.31 78 THR A C 1
ATOM 617 O O . THR A 1 78 ? -3.516 11.865 -1.713 1.00 84.31 78 THR A O 1
ATOM 620 N N . ILE A 1 79 ? -1.883 13.015 -2.740 1.00 83.81 79 ILE A N 1
ATOM 621 C CA . ILE A 1 79 ? -2.161 14.303 -2.078 1.00 83.81 79 ILE A CA 1
ATOM 622 C C . ILE A 1 79 ? -3.578 14.790 -2.414 1.00 83.81 79 ILE A C 1
ATOM 624 O O . ILE A 1 79 ? -4.354 15.101 -1.510 1.00 83.81 79 ILE A O 1
ATOM 628 N N . LEU A 1 80 ? -3.941 14.798 -3.700 1.00 83.31 80 LEU A N 1
ATOM 629 C CA . LEU A 1 80 ? -5.261 15.232 -4.170 1.00 83.31 80 LEU A CA 1
ATOM 630 C C . LEU A 1 80 ? -6.387 14.305 -3.683 1.00 83.31 80 LEU A C 1
ATOM 632 O O . LEU A 1 80 ? -7.452 14.785 -3.302 1.00 83.31 80 LEU A O 1
ATOM 636 N N . GLY A 1 81 ? -6.150 12.991 -3.641 1.00 82.19 81 GLY A N 1
ATOM 637 C CA . GLY A 1 81 ? -7.116 12.007 -3.148 1.00 82.19 81 GLY A CA 1
ATOM 638 C C . GLY A 1 81 ? -7.329 12.039 -1.631 1.00 82.19 81 GLY A C 1
ATOM 639 O O . GLY A 1 81 ? -8.422 11.718 -1.168 1.00 82.19 81 GLY A O 1
ATOM 640 N N . THR A 1 82 ? -6.330 12.456 -0.845 1.00 87.56 82 THR A N 1
ATOM 641 C CA . THR A 1 82 ? -6.364 12.373 0.629 1.00 87.56 82 THR A CA 1
ATOM 642 C C . THR A 1 82 ? -7.550 13.123 1.242 1.00 87.56 82 THR A C 1
ATOM 644 O O . THR A 1 82 ? -8.252 12.564 2.084 1.00 87.56 82 THR A O 1
ATOM 647 N N . PHE A 1 83 ? -7.824 14.357 0.811 1.00 87.88 83 PHE A N 1
ATOM 648 C CA . PHE A 1 83 ? -8.911 15.175 1.367 1.00 87.88 83 PHE A CA 1
ATOM 649 C C . PHE A 1 83 ? -10.327 14.627 1.087 1.00 87.88 83 PHE A C 1
ATOM 651 O O . PHE A 1 83 ? -11.065 14.418 2.054 1.00 87.88 83 PHE A O 1
ATOM 658 N N . PRO A 1 84 ? -10.741 14.342 -0.169 1.00 89.31 84 PRO A N 1
ATOM 659 C CA . PRO A 1 84 ? -12.067 13.780 -0.436 1.00 89.31 84 PRO A CA 1
ATOM 660 C C . PRO A 1 84 ? -12.241 12.373 0.155 1.00 89.31 84 PRO A C 1
ATOM 662 O O . PRO A 1 84 ? -13.326 12.051 0.639 1.00 89.31 84 PRO A O 1
ATOM 665 N N . ILE A 1 85 ? -11.180 11.556 0.198 1.00 88.62 85 ILE A N 1
ATOM 666 C CA . ILE A 1 85 ? -11.215 10.244 0.858 1.00 88.62 85 ILE A CA 1
ATOM 667 C C . ILE A 1 85 ? -11.392 10.402 2.378 1.00 88.62 85 ILE A C 1
ATOM 669 O O . ILE A 1 85 ? -12.208 9.696 2.967 1.00 88.62 85 ILE A O 1
ATOM 673 N N . ASN A 1 86 ? -10.704 11.349 3.027 1.00 89.25 86 ASN A N 1
ATOM 674 C CA . ASN A 1 86 ? -10.874 11.622 4.458 1.00 89.25 86 ASN A CA 1
ATOM 675 C C . ASN A 1 86 ? -12.290 12.127 4.795 1.00 89.25 86 ASN A C 1
ATOM 677 O O . ASN A 1 86 ? -12.904 11.636 5.742 1.00 89.25 86 ASN A O 1
ATOM 681 N N . TYR A 1 87 ? -12.851 13.019 3.973 1.00 88.19 87 TYR A N 1
ATOM 682 C CA . TYR A 1 87 ? -14.249 13.442 4.093 1.00 88.19 87 TYR A CA 1
ATOM 683 C C . TYR A 1 87 ? -15.219 12.255 3.977 1.00 88.19 87 TYR A C 1
ATOM 685 O O . TYR A 1 87 ? -16.141 12.117 4.785 1.00 88.19 87 TYR A O 1
ATOM 693 N N . ALA A 1 88 ? -14.987 11.362 3.008 1.00 90.62 88 ALA A N 1
ATOM 694 C CA . ALA A 1 88 ? -15.794 10.162 2.826 1.00 90.62 88 ALA A CA 1
ATOM 695 C C . ALA A 1 88 ? -15.683 9.194 4.019 1.00 90.62 88 ALA A C 1
ATOM 697 O O . ALA A 1 88 ? -16.708 8.668 4.449 1.00 90.62 88 ALA A O 1
ATOM 698 N N . TYR A 1 89 ? -14.491 9.016 4.605 1.00 90.25 89 TYR A N 1
ATOM 699 C CA . TYR A 1 89 ? -14.300 8.226 5.829 1.00 90.25 89 TYR A CA 1
ATOM 700 C C . TYR A 1 89 ? -15.127 8.754 7.006 1.00 90.25 89 TYR A C 1
ATOM 702 O O . TYR A 1 89 ? -15.759 7.967 7.710 1.00 90.25 89 TYR A O 1
ATOM 710 N N . ILE A 1 90 ? -15.141 10.074 7.214 1.00 87.12 90 ILE A N 1
ATOM 711 C CA . ILE A 1 90 ? -15.903 10.705 8.302 1.00 87.12 90 ILE A CA 1
ATOM 712 C C . ILE A 1 90 ? -17.411 10.541 8.066 1.00 87.12 90 ILE A C 1
ATOM 714 O O . ILE A 1 90 ? -18.135 10.159 8.983 1.00 87.12 90 ILE A O 1
ATOM 718 N N . ARG A 1 91 ? -17.896 10.796 6.841 1.00 86.19 91 ARG A N 1
ATOM 719 C CA . ARG A 1 91 ? -19.341 10.859 6.557 1.00 86.19 91 ARG A CA 1
ATOM 720 C C . ARG A 1 91 ? -20.005 9.514 6.248 1.00 86.19 91 ARG A C 1
ATOM 722 O O . ARG A 1 91 ? -21.180 9.346 6.561 1.00 86.19 91 ARG A O 1
ATOM 729 N N . PHE A 1 92 ? -19.292 8.578 5.626 1.00 88.81 92 PHE A N 1
ATOM 730 C CA . PHE A 1 92 ? -19.840 7.294 5.161 1.00 88.81 92 PHE A CA 1
ATOM 731 C C . PHE A 1 92 ? -19.200 6.073 5.830 1.00 88.81 92 PHE A C 1
ATOM 733 O O . PHE A 1 92 ? -19.629 4.948 5.575 1.00 88.81 92 PHE A O 1
ATOM 740 N N . GLY A 1 93 ? -18.198 6.275 6.690 1.00 90.75 93 GLY A N 1
ATOM 741 C CA . GLY A 1 93 ? -17.442 5.186 7.294 1.00 90.75 93 GLY A CA 1
ATOM 742 C C . GLY A 1 93 ? -16.324 4.647 6.405 1.00 90.75 93 GLY A C 1
ATOM 743 O O . GLY A 1 93 ? -15.981 5.237 5.387 1.00 90.75 93 GLY A O 1
ATOM 744 N N . ALA A 1 94 ? -15.715 3.533 6.803 1.00 92.19 94 ALA A N 1
ATOM 745 C CA . ALA A 1 94 ? -14.530 2.981 6.151 1.00 92.19 94 ALA A CA 1
ATOM 746 C C . ALA A 1 94 ? -14.810 1.881 5.121 1.00 92.19 94 ALA A C 1
ATOM 748 O O . ALA A 1 94 ? -13.998 1.690 4.214 1.00 92.19 94 ALA A O 1
ATOM 749 N N . ARG A 1 95 ? -15.947 1.180 5.210 1.00 94.31 95 ARG A N 1
ATOM 750 C CA . ARG A 1 95 ? -16.276 0.021 4.366 1.00 94.31 95 ARG A CA 1
ATOM 751 C C . ARG A 1 95 ? -16.223 0.374 2.881 1.00 94.31 95 ARG A C 1
ATOM 753 O O . ARG A 1 95 ? -15.471 -0.257 2.142 1.00 94.31 95 ARG A O 1
ATOM 760 N N . TRP A 1 96 ? -16.959 1.406 2.466 1.00 94.00 96 TRP A N 1
ATOM 761 C CA . TRP A 1 96 ? -17.037 1.822 1.061 1.00 94.00 96 TRP A CA 1
ATOM 762 C C . TRP A 1 96 ? -15.837 2.657 0.576 1.00 94.00 96 TRP A C 1
ATOM 764 O O . TRP A 1 96 ? -15.298 2.305 -0.472 1.00 94.00 96 TRP A O 1
ATOM 774 N N . PRO A 1 97 ? -15.343 3.697 1.281 1.00 93.75 97 PRO A N 1
ATOM 775 C CA . PRO A 1 97 ? -14.221 4.503 0.787 1.00 93.75 97 PRO A CA 1
ATOM 776 C C . PRO A 1 97 ? -12.908 3.722 0.653 1.00 93.75 97 PRO A C 1
ATOM 778 O O . PRO A 1 97 ? -12.185 3.920 -0.327 1.00 93.75 97 PRO A O 1
ATOM 781 N N . PHE A 1 98 ? -12.614 2.789 1.570 1.00 94.31 98 PHE A N 1
ATOM 782 C CA . PHE A 1 98 ? -11.437 1.921 1.444 1.00 94.31 98 PHE A CA 1
ATOM 783 C C . PHE A 1 98 ? -11.597 0.907 0.305 1.00 94.31 98 PHE A C 1
ATOM 785 O O . PHE A 1 98 ? -10.660 0.695 -0.459 1.00 94.31 98 PHE A O 1
ATOM 792 N N . PHE A 1 99 ? -12.798 0.343 0.121 1.00 94.19 99 PHE A N 1
ATOM 793 C CA . PHE A 1 99 ? -13.079 -0.541 -1.013 1.00 94.19 99 PHE A CA 1
ATOM 794 C C . PHE A 1 99 ? -12.927 0.183 -2.360 1.00 94.19 99 PHE A C 1
ATOM 796 O O . PHE A 1 99 ? -12.229 -0.309 -3.239 1.00 94.19 99 PHE A O 1
ATOM 803 N N . ILE A 1 100 ? -13.522 1.369 -2.519 1.00 91.44 100 ILE A N 1
ATOM 804 C CA . ILE A 1 100 ? -13.494 2.134 -3.777 1.00 91.44 100 ILE A CA 1
ATOM 805 C C . ILE A 1 100 ? -12.068 2.595 -4.118 1.00 91.44 100 ILE A C 1
ATOM 807 O O . ILE A 1 100 ? -11.639 2.454 -5.262 1.00 91.44 100 ILE A O 1
ATOM 811 N N . SER A 1 101 ? -11.304 3.091 -3.138 1.00 89.38 101 SER A N 1
ATOM 812 C CA . SER A 1 101 ? -9.894 3.458 -3.357 1.00 89.38 101 SER A CA 1
ATOM 813 C C . SER A 1 101 ? -9.002 2.238 -3.638 1.00 89.38 101 SER A C 1
ATOM 815 O O . SER A 1 101 ? -8.136 2.305 -4.512 1.00 89.38 101 SER A O 1
ATOM 817 N N . GLY A 1 102 ? -9.268 1.098 -2.992 1.00 88.00 102 GLY A N 1
ATOM 818 C CA . GLY A 1 102 ? -8.648 -0.190 -3.308 1.00 88.00 102 GLY A CA 1
ATOM 819 C C . GLY A 1 102 ? -8.934 -0.663 -4.736 1.00 88.00 102 GLY A C 1
ATOM 820 O O . GLY A 1 102 ? -8.004 -1.002 -5.466 1.00 88.00 102 GLY A O 1
ATOM 821 N N . MET A 1 103 ? -10.194 -0.610 -5.178 1.00 89.12 103 MET A N 1
ATOM 822 C CA . MET A 1 103 ? -10.588 -0.934 -6.556 1.00 89.12 103 MET A CA 1
ATOM 823 C C . MET A 1 103 ? -9.929 -0.008 -7.578 1.00 89.12 103 MET A C 1
ATOM 825 O O . MET A 1 103 ? -9.427 -0.495 -8.587 1.00 89.12 103 MET A O 1
ATOM 829 N N . LEU A 1 104 ? -9.846 1.300 -7.313 1.00 87.25 104 LEU A N 1
ATOM 830 C CA . LEU A 1 104 ? -9.140 2.239 -8.190 1.00 87.25 104 LEU A CA 1
ATOM 831 C C . LEU A 1 104 ? -7.643 1.894 -8.314 1.00 87.25 104 LEU A C 1
ATOM 833 O O . LEU A 1 104 ? -7.099 1.917 -9.419 1.00 87.25 104 LEU A O 1
ATOM 837 N N . SER A 1 105 ? -6.989 1.506 -7.211 1.00 86.00 105 SER A N 1
ATOM 838 C CA . SER A 1 105 ? -5.601 1.016 -7.234 1.00 86.00 105 SER A CA 1
ATOM 839 C C . SER A 1 105 ? -5.463 -0.281 -8.040 1.00 86.00 105 SER A C 1
ATOM 841 O O . SER A 1 105 ? -4.577 -0.377 -8.888 1.00 86.00 105 SER A O 1
ATOM 843 N N . VAL A 1 106 ? -6.355 -1.255 -7.837 1.00 84.00 1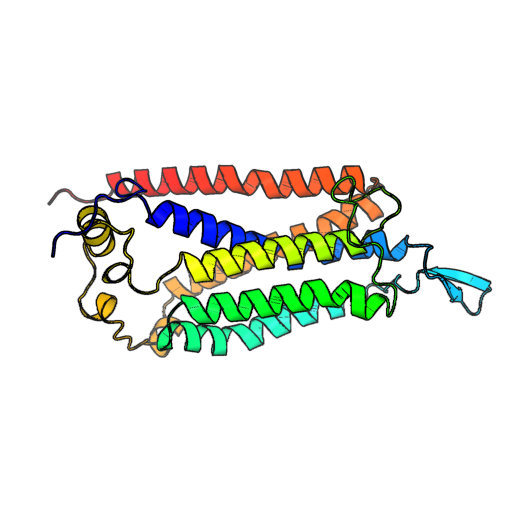06 VAL A N 1
ATOM 844 C CA . VAL A 1 106 ? -6.364 -2.544 -8.555 1.00 84.00 106 VAL A CA 1
ATOM 845 C C . VAL A 1 106 ? -6.583 -2.356 -10.058 1.00 84.00 106 VAL A C 1
ATOM 847 O O . VAL A 1 106 ? -5.830 -2.918 -10.850 1.00 84.00 106 VAL A O 1
ATOM 850 N N . ILE A 1 107 ? -7.557 -1.533 -10.458 1.00 82.38 107 ILE A N 1
ATOM 851 C CA . ILE A 1 107 ? -7.859 -1.236 -11.867 1.00 82.38 107 ILE A CA 1
ATOM 852 C C . ILE A 1 107 ? -6.671 -0.532 -12.531 1.00 82.38 107 ILE A C 1
ATOM 854 O O . ILE A 1 107 ? -6.253 -0.943 -13.609 1.00 82.38 107 ILE A O 1
ATOM 858 N N . SER A 1 108 ? -6.074 0.466 -11.871 1.00 79.69 108 SER A N 1
ATOM 859 C CA . SER A 1 108 ? -4.860 1.135 -12.361 1.00 79.69 108 SER A CA 1
ATOM 860 C C . SER A 1 108 ? -3.694 0.147 -12.533 1.00 79.69 108 SER A C 1
ATOM 862 O O . SER A 1 108 ? -3.071 0.085 -13.591 1.00 79.69 108 SER A O 1
ATOM 864 N N . THR A 1 109 ? -3.470 -0.718 -11.539 1.00 81.75 109 THR A N 1
ATOM 865 C CA . THR A 1 109 ? -2.418 -1.753 -11.551 1.00 81.75 109 THR A CA 1
ATOM 866 C C . THR A 1 109 ? -2.618 -2.764 -12.688 1.00 81.75 109 THR A C 1
ATOM 868 O O . THR A 1 109 ? -1.656 -3.120 -13.365 1.00 81.75 109 THR A O 1
ATOM 871 N N . ALA A 1 110 ? -3.860 -3.185 -12.950 1.00 80.06 110 ALA A N 1
ATOM 872 C CA . ALA A 1 110 ? -4.209 -4.062 -14.071 1.00 80.06 110 ALA A CA 1
ATOM 873 C C . ALA A 1 110 ? -4.124 -3.365 -15.442 1.00 80.06 110 ALA A C 1
ATOM 875 O O . ALA A 1 110 ? -3.870 -4.023 -16.451 1.00 80.06 110 ALA A O 1
ATOM 876 N N . ALA A 1 111 ? -4.328 -2.046 -15.492 1.00 78.06 111 ALA A N 1
ATOM 877 C CA . ALA A 1 111 ? -4.262 -1.262 -16.721 1.00 78.06 111 ALA A CA 1
ATOM 878 C C . ALA A 1 111 ? -2.822 -0.992 -17.189 1.00 78.06 111 ALA A C 1
ATOM 880 O O . ALA A 1 111 ? -2.610 -0.879 -18.395 1.00 78.06 111 ALA A O 1
ATOM 881 N N . ILE A 1 112 ? -1.831 -0.935 -16.285 1.00 77.75 112 ILE A N 1
ATOM 882 C CA . ILE A 1 112 ? -0.425 -0.642 -16.633 1.00 77.75 112 ILE A CA 1
ATOM 883 C C . ILE A 1 112 ? 0.111 -1.566 -17.751 1.00 77.75 112 ILE A C 1
ATOM 885 O O . ILE A 1 112 ? 0.591 -1.042 -18.759 1.00 77.75 112 ILE A O 1
ATOM 889 N N . PRO A 1 113 ? -0.013 -2.910 -17.684 1.00 76.44 113 PRO A N 1
ATOM 890 C CA . PRO A 1 113 ? 0.435 -3.771 -18.779 1.00 76.44 113 PRO A CA 1
ATOM 891 C C . PRO A 1 113 ? -0.390 -3.657 -20.066 1.00 76.44 113 PRO A C 1
ATOM 893 O O . PRO A 1 113 ? 0.146 -3.956 -21.130 1.00 76.44 113 PRO A O 1
ATOM 896 N N . LEU A 1 114 ? -1.669 -3.265 -19.990 1.00 70.31 114 LEU A N 1
ATOM 897 C CA . LEU A 1 114 ? -2.559 -3.123 -21.151 1.00 70.31 114 LEU A CA 1
ATOM 898 C C . LEU A 1 114 ? -2.267 -1.836 -21.931 1.00 70.31 114 LEU A C 1
ATOM 900 O O . LEU A 1 114 ? -2.137 -1.884 -23.156 1.00 70.31 114 LEU A O 1
ATOM 904 N N . ALA A 1 115 ? -2.089 -0.720 -21.216 1.00 66.38 115 ALA A N 1
ATOM 905 C CA . ALA A 1 115 ? -1.599 0.546 -21.761 1.00 66.38 115 ALA A CA 1
ATOM 906 C C . ALA A 1 115 ? -0.218 0.385 -22.425 1.00 66.38 115 ALA A C 1
ATOM 908 O O . ALA A 1 115 ? 0.099 1.086 -23.379 1.00 66.38 115 ALA A O 1
ATOM 909 N N . ALA A 1 116 ? 0.567 -0.591 -21.960 1.00 64.62 116 ALA A N 1
ATOM 910 C CA . ALA A 1 116 ? 1.844 -0.992 -22.534 1.00 64.62 116 ALA A CA 1
ATOM 911 C C . ALA A 1 116 ? 1.768 -2.187 -23.516 1.00 64.62 116 ALA A C 1
ATOM 913 O O . ALA A 1 116 ? 2.805 -2.808 -23.748 1.00 64.62 116 ALA A O 1
ATOM 914 N N . ARG A 1 117 ? 0.596 -2.587 -24.054 1.00 60.91 117 ARG A N 1
ATOM 915 C CA . ARG A 1 117 ? 0.513 -3.753 -24.972 1.00 60.91 117 ARG A CA 1
ATOM 916 C C . ARG A 1 117 ? -0.424 -3.699 -26.170 1.00 60.91 117 ARG A C 1
ATOM 918 O O . ARG A 1 117 ? -0.012 -4.168 -27.223 1.00 60.91 117 ARG A O 1
ATOM 925 N N . THR A 1 118 ? -1.696 -3.351 -25.978 1.00 54.56 118 THR A N 1
ATOM 926 C CA . THR A 1 118 ? -2.760 -3.499 -27.004 1.00 54.56 118 THR A CA 1
ATOM 927 C C . THR A 1 118 ? -2.875 -4.867 -27.737 1.00 54.56 118 THR A C 1
ATOM 929 O O . THR A 1 118 ? -3.582 -4.951 -28.737 1.00 54.56 118 THR A O 1
ATOM 932 N N . ASN A 1 119 ? -2.274 -5.962 -27.229 1.00 47.31 119 ASN A N 1
ATOM 933 C CA . ASN A 1 119 ? -2.579 -7.387 -27.520 1.00 47.31 119 ASN A CA 1
ATOM 934 C C . ASN A 1 119 ? -1.749 -8.333 -26.604 1.00 47.31 119 ASN A C 1
ATOM 936 O O . ASN A 1 119 ? -0.784 -7.888 -25.994 1.00 47.31 119 ASN A O 1
ATOM 940 N N . ILE A 1 120 ? -2.010 -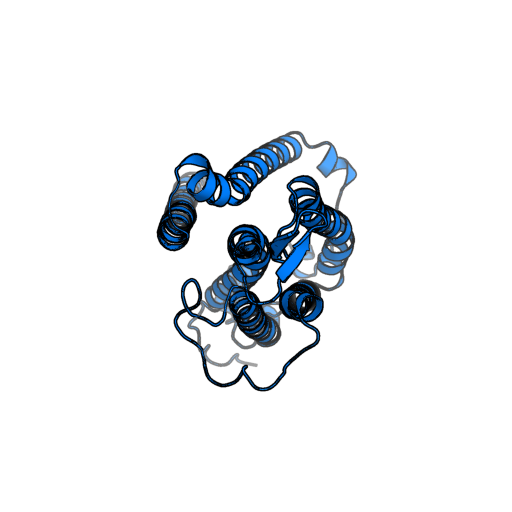9.635 -26.401 1.00 48.97 120 ILE A N 1
ATOM 941 C CA . ILE A 1 120 ? -3.078 -10.559 -26.837 1.00 48.97 120 ILE A CA 1
ATOM 942 C C . ILE A 1 120 ? -3.690 -11.227 -25.578 1.00 48.97 120 ILE A C 1
ATOM 944 O O . ILE A 1 120 ? -3.005 -11.380 -24.566 1.00 48.97 120 ILE A O 1
ATOM 948 N N . LEU A 1 121 ? -4.955 -11.665 -25.632 1.00 51.22 121 LEU A N 1
ATOM 949 C CA . LEU A 1 121 ? -5.727 -12.120 -24.456 1.00 51.22 121 LEU A CA 1
ATOM 950 C C . LEU A 1 121 ? -5.449 -13.569 -23.977 1.00 51.22 121 LEU A C 1
ATOM 952 O O . LEU A 1 121 ? -5.683 -13.891 -22.815 1.00 51.22 121 LEU A O 1
ATOM 956 N N . PHE A 1 122 ? -4.956 -14.461 -24.843 1.00 42.97 122 PHE A N 1
ATOM 957 C CA . PHE A 1 122 ? -5.080 -15.921 -24.642 1.00 42.97 122 PHE A CA 1
ATOM 958 C C . PHE A 1 122 ? -4.024 -16.585 -23.724 1.00 42.97 122 PHE A C 1
ATOM 960 O O . PHE A 1 122 ? -4.124 -17.770 -23.422 1.00 42.97 122 PHE A O 1
ATOM 967 N N . LEU A 1 123 ? -3.007 -15.849 -23.259 1.00 45.62 123 LEU A N 1
ATOM 968 C CA . LEU A 1 123 ? -1.878 -16.405 -22.483 1.00 45.62 123 LEU A CA 1
ATOM 969 C C . LEU A 1 123 ? -2.076 -16.407 -20.953 1.00 45.62 123 LEU A C 1
ATOM 971 O O . LEU A 1 123 ? -1.222 -16.910 -20.224 1.00 45.62 123 LEU A O 1
ATOM 975 N N . LEU A 1 124 ? -3.177 -15.845 -20.446 1.00 48.72 12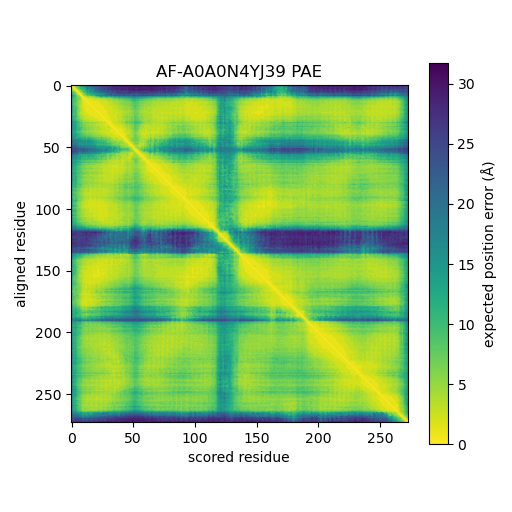4 LEU A N 1
ATOM 976 C CA . LEU A 1 124 ? -3.363 -15.560 -19.013 1.00 48.72 124 LEU A CA 1
ATOM 977 C C . LEU A 1 124 ? -3.710 -16.781 -18.134 1.00 48.72 124 LEU A C 1
ATOM 979 O O . LEU A 1 124 ? -3.733 -16.656 -16.914 1.00 48.72 124 LEU A O 1
ATOM 983 N N . VAL A 1 125 ? -3.982 -17.951 -18.721 1.00 45.78 125 VAL A N 1
ATOM 984 C CA . VAL A 1 125 ? -4.645 -19.071 -18.019 1.00 45.78 125 VAL A CA 1
ATOM 985 C C . VAL A 1 125 ? -3.690 -19.985 -17.224 1.00 45.78 125 VAL A C 1
ATOM 987 O O . VAL A 1 125 ? -4.128 -20.624 -16.274 1.00 45.78 125 VAL A O 1
ATOM 990 N N . PHE A 1 126 ? -2.395 -20.065 -17.571 1.00 37.59 126 PHE A N 1
ATOM 991 C CA . PHE A 1 126 ? -1.578 -21.251 -17.228 1.00 37.59 126 PHE A CA 1
ATOM 992 C C . PHE A 1 126 ? -0.268 -21.052 -16.438 1.00 37.59 126 PHE A C 1
ATOM 994 O O . PHE A 1 126 ? 0.435 -22.034 -16.204 1.00 37.59 126 PHE A O 1
ATOM 1001 N N . ARG A 1 127 ? 0.121 -19.836 -16.024 1.00 38.75 127 ARG A N 1
ATOM 1002 C CA . ARG A 1 127 ? 1.519 -19.577 -15.596 1.00 38.75 127 ARG A CA 1
ATOM 1003 C C . ARG A 1 127 ? 1.654 -18.818 -14.269 1.00 38.75 127 ARG A C 1
ATOM 1005 O O . ARG A 1 127 ? 1.964 -17.632 -14.247 1.00 38.75 127 ARG A O 1
ATOM 1012 N N . PHE A 1 128 ? 1.444 -19.537 -13.162 1.00 37.88 128 PHE A N 1
ATOM 1013 C CA . PHE A 1 128 ? 1.406 -19.001 -11.786 1.00 37.88 128 PHE A CA 1
ATOM 1014 C C . PHE A 1 128 ? 2.746 -19.078 -11.009 1.00 37.88 128 PHE A C 1
ATOM 1016 O O . PHE A 1 128 ? 2.795 -18.747 -9.829 1.00 37.88 128 PHE A O 1
ATOM 1023 N N . ILE A 1 129 ? 3.840 -19.534 -11.633 1.00 37.53 129 ILE A N 1
ATOM 1024 C CA . ILE A 1 129 ? 5.154 -19.733 -10.985 1.00 37.53 129 ILE A CA 1
ATOM 1025 C C . ILE A 1 129 ? 6.268 -19.136 -11.876 1.00 37.53 129 ILE A C 1
ATOM 1027 O O . ILE A 1 129 ? 6.131 -19.106 -13.100 1.00 37.53 129 ILE A O 1
ATOM 1031 N N . GLN A 1 130 ? 7.374 -18.684 -11.262 1.00 38.41 130 GLN A N 1
ATOM 1032 C CA . GLN A 1 130 ? 8.600 -18.163 -11.905 1.00 38.41 130 GLN A CA 1
ATOM 1033 C C . GLN A 1 130 ? 8.481 -16.748 -12.539 1.00 38.41 130 GLN A C 1
ATOM 1035 O O . GLN A 1 130 ? 8.592 -16.583 -13.754 1.00 38.41 130 GLN A O 1
ATOM 1040 N N . LEU A 1 131 ? 8.277 -15.698 -11.727 1.00 49.22 131 LEU A N 1
ATOM 1041 C CA . LEU A 1 131 ? 7.858 -14.365 -12.217 1.00 49.22 131 LEU A CA 1
ATOM 1042 C C . LEU A 1 131 ? 8.937 -13.288 -12.485 1.00 49.22 131 LEU A C 1
ATOM 1044 O O . LEU A 1 131 ? 8.580 -12.277 -13.084 1.00 49.22 131 LEU A O 1
ATOM 1048 N N . CYS A 1 132 ? 10.214 -13.470 -12.114 1.00 50.09 132 CYS A N 1
ATOM 1049 C CA . CYS A 1 132 ? 11.256 -12.442 -12.349 1.00 50.09 132 CYS A CA 1
ATOM 1050 C C . CYS A 1 132 ? 12.329 -12.800 -13.395 1.00 50.09 132 CYS A C 1
ATOM 1052 O O . CYS A 1 132 ? 12.930 -11.890 -13.952 1.00 50.09 132 CYS A O 1
ATOM 1054 N N . GLU A 1 133 ? 12.556 -14.087 -13.690 1.00 45.88 133 GLU A N 1
ATOM 1055 C CA . GLU A 1 133 ? 13.584 -14.530 -14.660 1.00 45.88 133 GLU A CA 1
ATOM 1056 C C . GLU A 1 133 ? 13.050 -15.488 -15.745 1.00 45.88 133 GLU A C 1
ATOM 1058 O O . GLU A 1 133 ? 13.817 -15.995 -16.557 1.00 45.88 133 GLU A O 1
ATOM 1063 N N . SER A 1 134 ? 11.734 -15.743 -15.803 1.00 50.69 134 SER A N 1
ATOM 1064 C CA . SER A 1 134 ? 11.150 -16.526 -16.902 1.00 50.69 134 SER A CA 1
ATOM 1065 C C . SER A 1 134 ? 10.627 -15.639 -18.036 1.00 50.69 134 SER A C 1
ATOM 1067 O O . SER A 1 134 ? 10.279 -14.474 -17.839 1.00 50.69 134 SER A O 1
ATOM 1069 N N . SER A 1 135 ? 10.509 -16.229 -19.228 1.00 50.19 135 SER A N 1
ATOM 1070 C CA . SER A 1 135 ? 10.096 -15.613 -20.501 1.00 50.19 135 SER A CA 1
ATOM 1071 C C . SER A 1 135 ? 8.631 -15.126 -20.571 1.00 50.19 135 SER A C 1
ATOM 1073 O O . SER A 1 135 ? 7.977 -15.242 -21.605 1.00 50.19 135 SER A O 1
ATOM 1075 N N . LEU A 1 136 ? 8.067 -14.643 -19.461 1.00 53.34 136 LEU A N 1
ATOM 1076 C CA . LEU A 1 136 ? 6.776 -13.942 -19.399 1.00 53.34 136 LEU A CA 1
ATOM 1077 C C . LEU A 1 136 ? 6.949 -12.437 -19.113 1.00 53.34 136 LEU A C 1
ATOM 1079 O O . LEU A 1 136 ? 6.055 -11.644 -19.412 1.00 53.34 136 LEU A O 1
ATOM 1083 N N . GLY A 1 137 ? 8.125 -12.047 -18.606 1.00 64.56 137 GLY A N 1
ATOM 1084 C CA . GLY A 1 137 ? 8.519 -10.659 -18.388 1.00 64.56 137 GLY A CA 1
ATOM 1085 C C . GLY A 1 137 ? 7.803 -9.966 -17.224 1.00 64.56 137 GLY A C 1
ATOM 1086 O O . GLY A 1 137 ? 7.024 -10.546 -16.472 1.00 64.56 137 GLY A O 1
ATOM 1087 N N . TRP A 1 138 ? 8.063 -8.666 -17.100 1.00 72.69 138 TRP A N 1
ATOM 1088 C CA . TRP A 1 138 ? 7.609 -7.806 -15.999 1.00 72.69 138 TRP A CA 1
ATOM 1089 C C . TRP A 1 138 ? 6.080 -7.663 -15.875 1.00 72.69 138 TRP A C 1
ATOM 1091 O O . TRP A 1 138 ? 5.559 -7.302 -14.820 1.00 72.69 138 TRP A O 1
ATOM 1101 N N . ARG A 1 139 ? 5.343 -7.948 -16.953 1.00 76.12 139 ARG A N 1
ATOM 1102 C CA . ARG A 1 139 ? 3.911 -7.641 -17.110 1.00 76.12 139 ARG A CA 1
ATOM 1103 C C . ARG A 1 139 ? 3.010 -8.541 -16.262 1.00 76.12 139 ARG A C 1
ATOM 1105 O O . ARG A 1 139 ? 1.979 -8.092 -15.771 1.00 76.12 139 ARG A O 1
ATOM 1112 N N . SER A 1 140 ? 3.405 -9.793 -16.041 1.00 73.75 140 SER A N 1
ATOM 1113 C CA . SER A 1 140 ? 2.648 -10.751 -15.223 1.00 73.75 140 SER A CA 1
ATOM 1114 C C . SER A 1 140 ? 2.700 -10.461 -13.719 1.00 73.75 140 SER A C 1
ATOM 1116 O O . SER A 1 140 ? 1.776 -10.846 -13.006 1.00 73.75 140 SER A O 1
ATOM 1118 N N . ALA A 1 141 ? 3.710 -9.729 -13.238 1.00 76.62 141 ALA A N 1
ATOM 1119 C CA . ALA A 1 141 ? 3.770 -9.303 -11.841 1.00 76.62 141 ALA A CA 1
ATOM 1120 C C . ALA A 1 141 ? 2.618 -8.331 -11.505 1.00 76.62 141 ALA A C 1
ATOM 1122 O O . ALA A 1 141 ? 1.909 -8.529 -10.522 1.00 76.62 141 ALA A O 1
ATOM 1123 N N . TYR A 1 142 ? 2.340 -7.358 -12.381 1.00 80.25 142 TYR A N 1
ATOM 1124 C CA . TYR A 1 142 ? 1.188 -6.456 -12.251 1.00 80.25 142 TYR A CA 1
ATOM 1125 C C . TYR A 1 142 ? -0.157 -7.197 -12.192 1.00 80.25 142 TYR A C 1
ATOM 1127 O O . TYR A 1 142 ? -0.986 -6.889 -11.337 1.00 80.25 142 TYR A O 1
ATOM 1135 N N . TYR A 1 143 ? -0.371 -8.206 -13.045 1.00 82.88 143 TYR A N 1
ATOM 1136 C CA . TYR A 1 143 ? -1.613 -8.990 -13.026 1.00 82.88 143 TYR A CA 1
ATOM 1137 C C . TYR A 1 143 ? -1.768 -9.838 -11.754 1.00 82.88 143 TYR A C 1
ATOM 1139 O O . TYR A 1 143 ? -2.870 -9.910 -11.211 1.00 82.88 143 TYR A O 1
ATOM 1147 N N . PHE A 1 144 ? -0.682 -10.421 -11.232 1.00 82.19 144 PHE A N 1
ATOM 1148 C CA . PHE A 1 144 ? -0.701 -11.108 -9.935 1.00 82.19 144 PHE A CA 1
ATOM 1149 C C . PHE A 1 144 ? -1.080 -10.148 -8.795 1.00 82.19 144 PHE A C 1
ATOM 1151 O O . PHE A 1 144 ? -1.973 -10.449 -8.003 1.00 82.19 144 PHE A O 1
ATOM 1158 N N . HIS A 1 145 ? -0.466 -8.962 -8.756 1.00 82.88 145 HIS A N 1
ATOM 1159 C CA . HIS A 1 145 ? -0.755 -7.936 -7.752 1.00 82.88 145 HIS A CA 1
ATOM 1160 C C . HIS A 1 145 ? -2.191 -7.400 -7.837 1.00 82.88 145 HIS A C 1
ATOM 1162 O O . HIS A 1 145 ? -2.854 -7.253 -6.809 1.00 82.88 145 HIS A O 1
ATOM 1168 N N . ALA A 1 146 ? -2.713 -7.183 -9.047 1.00 85.38 146 ALA A N 1
ATOM 1169 C CA . ALA A 1 146 ? -4.107 -6.803 -9.252 1.00 85.38 146 ALA A CA 1
ATOM 1170 C C . ALA A 1 146 ? -5.084 -7.910 -8.813 1.00 85.38 146 ALA A C 1
ATOM 1172 O O . ALA A 1 146 ? -6.068 -7.615 -8.138 1.00 85.38 146 ALA A O 1
ATOM 1173 N N . GLY A 1 147 ? -4.804 -9.180 -9.131 1.00 88.31 147 GLY A N 1
ATOM 1174 C CA . GLY A 1 147 ? -5.632 -10.319 -8.716 1.00 88.31 147 GLY A CA 1
ATOM 1175 C C . GLY A 1 147 ? -5.648 -10.533 -7.198 1.00 88.31 147 GLY A C 1
ATOM 1176 O O . GLY A 1 147 ? -6.714 -10.725 -6.611 1.00 88.31 147 GLY A O 1
ATOM 1177 N N . PHE A 1 148 ? -4.486 -10.428 -6.545 1.00 89.62 148 PHE A N 1
ATOM 1178 C CA . PHE A 1 148 ? -4.382 -10.473 -5.085 1.00 89.62 148 PHE A CA 1
ATOM 1179 C C . PHE A 1 148 ? -5.139 -9.310 -4.429 1.00 89.62 148 PHE A C 1
ATOM 1181 O O . PHE A 1 148 ? -5.942 -9.533 -3.523 1.00 89.62 148 PHE A O 1
ATOM 1188 N N . GLY A 1 149 ? -4.943 -8.083 -4.921 1.00 90.69 149 GLY A N 1
ATOM 1189 C CA . GLY A 1 149 ? -5.657 -6.905 -4.431 1.00 90.69 149 GLY A CA 1
ATOM 1190 C C . GLY A 1 149 ? -7.172 -7.034 -4.592 1.00 90.69 149 GLY A C 1
ATOM 1191 O O . GLY A 1 149 ? -7.906 -6.789 -3.637 1.00 90.69 149 GLY A O 1
ATOM 1192 N N . LEU A 1 150 ? -7.650 -7.491 -5.754 1.00 94.06 150 LEU A N 1
ATOM 1193 C CA . LEU A 1 150 ? -9.070 -7.745 -6.006 1.00 94.06 150 LEU A CA 1
ATOM 1194 C C . LEU A 1 150 ? -9.658 -8.710 -4.968 1.00 94.06 150 LEU A C 1
ATOM 1196 O O . LEU A 1 150 ? -10.684 -8.400 -4.364 1.00 94.06 150 LEU A O 1
ATOM 1200 N N . LEU A 1 151 ? -8.982 -9.833 -4.706 1.00 95.38 151 LEU A N 1
ATOM 1201 C CA . LEU A 1 151 ? -9.402 -10.800 -3.691 1.00 95.38 151 LEU A CA 1
ATOM 1202 C C . LEU A 1 151 ? -9.433 -10.177 -2.286 1.00 95.38 151 LEU A C 1
ATOM 1204 O O . LEU A 1 151 ? -10.434 -10.318 -1.586 1.00 95.38 151 LEU A O 1
ATOM 1208 N N . MET A 1 152 ? -8.381 -9.461 -1.876 1.00 96.44 152 MET A N 1
ATOM 1209 C CA . MET A 1 152 ? -8.318 -8.830 -0.550 1.00 96.44 152 MET A CA 1
ATOM 1210 C C . MET A 1 152 ? -9.410 -7.766 -0.357 1.00 96.44 152 MET A C 1
ATOM 1212 O O . MET A 1 152 ? -10.046 -7.726 0.695 1.00 96.44 152 MET A O 1
ATOM 1216 N N . PHE A 1 153 ? -9.703 -6.948 -1.372 1.00 95.44 153 PHE A N 1
ATOM 1217 C CA . PHE A 1 153 ? -10.762 -5.938 -1.284 1.00 95.44 153 PHE A CA 1
ATOM 1218 C C . PHE A 1 153 ? -12.178 -6.524 -1.388 1.00 95.44 153 PHE A C 1
ATOM 1220 O O . PHE A 1 153 ? -13.079 -6.021 -0.717 1.00 95.44 153 PHE A O 1
ATOM 1227 N N . ILE A 1 154 ? -12.393 -7.620 -2.125 1.00 96.06 154 ILE A N 1
ATOM 1228 C CA . ILE A 1 154 ? -13.653 -8.383 -2.055 1.00 96.06 154 ILE A CA 1
ATOM 1229 C C . ILE A 1 154 ? -13.841 -8.955 -0.644 1.00 96.06 154 ILE A C 1
ATOM 1231 O O . ILE A 1 154 ? -14.909 -8.794 -0.058 1.00 96.06 154 ILE A O 1
ATOM 1235 N N . LEU A 1 155 ? -12.799 -9.552 -0.055 1.00 95.44 155 LEU A N 1
ATOM 1236 C CA . LEU A 1 155 ? -12.840 -10.037 1.326 1.00 95.44 155 LEU A CA 1
ATOM 1237 C C . LEU A 1 155 ? -13.103 -8.894 2.318 1.00 95.44 155 LEU A C 1
ATOM 1239 O O . LEU A 1 155 ? -13.908 -9.070 3.228 1.00 95.44 155 LEU A O 1
ATOM 1243 N N . TRP A 1 156 ? -12.515 -7.707 2.129 1.00 96.25 156 TRP A N 1
ATOM 1244 C CA . TRP A 1 156 ? -12.851 -6.516 2.920 1.00 96.25 156 TRP A CA 1
ATOM 1245 C C . TRP A 1 156 ? -14.339 -6.166 2.814 1.00 96.25 156 TRP A C 1
ATOM 1247 O O . TRP A 1 156 ? -14.997 -5.991 3.837 1.00 96.25 156 TRP A O 1
ATOM 1257 N N . LEU A 1 157 ? -14.902 -6.131 1.603 1.00 94.31 157 LEU A N 1
ATOM 1258 C CA . LEU A 1 157 ? -16.322 -5.835 1.402 1.00 94.31 157 LEU A CA 1
ATOM 1259 C C . LEU A 1 157 ? -17.251 -6.925 1.975 1.00 94.31 157 LEU A C 1
ATOM 1261 O O . LEU A 1 157 ? -18.390 -6.631 2.332 1.00 94.31 157 LEU A O 1
ATOM 1265 N N . VAL A 1 158 ? -16.793 -8.169 2.115 1.00 92.75 158 VAL A N 1
ATOM 1266 C CA . VAL A 1 158 ? -17.551 -9.224 2.807 1.00 92.75 158 VAL A CA 1
ATOM 1267 C C . VAL A 1 158 ? -17.444 -9.073 4.329 1.00 92.75 158 VAL A C 1
ATOM 1269 O O . VAL A 1 158 ? -18.468 -8.946 4.996 1.00 92.75 158 VAL A O 1
ATOM 1272 N N . PHE A 1 159 ? -16.228 -9.049 4.880 1.00 91.88 159 PHE A N 1
ATOM 1273 C CA . PHE A 1 159 ? -15.977 -9.207 6.318 1.00 91.88 159 PHE A CA 1
ATOM 1274 C C . PHE A 1 159 ? -15.935 -7.902 7.128 1.00 91.88 159 PHE A C 1
ATOM 1276 O O . PHE A 1 159 ? -16.213 -7.936 8.325 1.00 91.88 159 PHE A O 1
ATOM 1283 N N . TYR A 1 160 ? -15.575 -6.756 6.542 1.00 94.06 160 TYR A N 1
ATOM 1284 C CA . TYR A 1 160 ? -15.475 -5.504 7.298 1.00 94.06 160 TYR A CA 1
ATOM 1285 C C . TYR A 1 160 ? -16.823 -4.781 7.377 1.00 94.06 160 TYR A C 1
ATOM 1287 O O . TYR A 1 160 ? -17.372 -4.357 6.360 1.00 94.06 160 TYR A O 1
ATOM 1295 N N . GLN A 1 161 ? -17.322 -4.562 8.594 1.00 92.06 161 GLN A N 1
ATOM 1296 C CA . GLN A 1 161 ? -18.495 -3.728 8.855 1.00 92.06 161 GLN A CA 1
ATOM 1297 C C . GLN A 1 161 ? -18.121 -2.531 9.730 1.00 92.06 161 GLN A C 1
ATOM 1299 O O . GLN A 1 161 ? -17.368 -2.657 10.692 1.00 92.06 161 GLN A O 1
ATOM 1304 N N . ASP A 1 162 ? -18.677 -1.370 9.385 1.00 90.50 162 ASP A N 1
ATOM 1305 C CA . ASP A 1 162 ? -18.360 -0.084 10.009 1.00 90.50 162 ASP A CA 1
ATOM 1306 C C . ASP A 1 162 ? -18.741 0.004 11.496 1.00 90.50 162 ASP A C 1
ATOM 1308 O O . ASP A 1 162 ? -18.036 0.637 12.285 1.00 90.50 162 ASP A O 1
ATOM 1312 N N . ASP A 1 163 ? -19.843 -0.636 11.890 1.00 88.69 163 ASP A N 1
ATOM 1313 C CA . ASP A 1 163 ? -20.254 -0.746 13.288 1.00 88.69 163 ASP A CA 1
ATOM 1314 C C . ASP A 1 163 ? -20.133 -2.207 13.769 1.00 88.69 163 ASP A C 1
ATOM 1316 O O . ASP A 1 163 ? -20.854 -3.076 13.261 1.00 88.69 163 ASP A O 1
ATOM 1320 N N . PRO A 1 164 ? -19.267 -2.510 14.761 1.00 89.00 164 PRO A N 1
ATOM 1321 C CA . PRO A 1 164 ? -19.164 -3.846 15.345 1.00 89.00 164 PRO A CA 1
ATOM 1322 C C . PRO A 1 164 ? -20.452 -4.305 16.049 1.00 89.00 164 PRO A C 1
ATOM 1324 O O . PRO A 1 164 ? -20.641 -5.509 16.216 1.00 89.00 164 PRO A O 1
ATOM 1327 N N . GLN A 1 165 ? -21.362 -3.399 16.427 1.00 87.56 165 GLN A N 1
ATOM 1328 C CA . GLN A 1 165 ? -22.671 -3.759 16.988 1.00 87.56 165 GLN A CA 1
ATOM 1329 C C . GLN A 1 165 ? -23.513 -4.556 15.985 1.00 87.56 165 GLN A C 1
ATOM 1331 O O . GLN A 1 165 ? -24.213 -5.487 16.386 1.00 87.56 165 GLN A O 1
ATOM 1336 N N . LEU A 1 166 ? -23.405 -4.217 14.695 1.00 87.31 166 LEU A N 1
ATOM 1337 C CA . LEU A 1 166 ? -24.163 -4.812 13.591 1.00 87.31 166 LEU A CA 1
ATOM 1338 C C . LEU A 1 166 ? -23.510 -6.076 13.011 1.00 87.31 166 LEU A C 1
ATOM 1340 O O . LEU A 1 166 ? -24.133 -6.767 12.208 1.00 87.31 166 LEU A O 1
ATOM 1344 N N . HIS A 1 167 ? -22.259 -6.382 13.369 1.00 87.62 167 HIS A N 1
ATOM 1345 C CA . HIS A 1 167 ? -21.528 -7.490 12.758 1.00 87.62 167 HIS A CA 1
ATOM 1346 C C . HIS A 1 167 ? -21.858 -8.840 13.432 1.00 87.62 167 HIS A C 1
ATOM 1348 O O . HIS A 1 167 ? -21.603 -8.994 14.630 1.00 87.62 167 HIS A O 1
ATOM 1354 N N . PRO A 1 168 ? -22.351 -9.859 12.697 1.00 84.94 168 PRO A N 1
ATOM 1355 C CA . PRO A 1 168 ? -22.859 -11.099 13.295 1.00 84.94 168 PRO A CA 1
ATOM 1356 C C . PRO A 1 168 ? -21.780 -11.930 14.001 1.00 84.94 168 PRO A C 1
ATOM 1358 O O . PRO A 1 168 ? -22.071 -12.614 14.978 1.00 84.94 168 PRO A O 1
ATOM 1361 N N . SER A 1 169 ? -20.523 -11.861 13.549 1.00 86.19 169 SER A N 1
ATOM 1362 C CA . SER A 1 169 ? -19.408 -12.593 14.172 1.00 86.19 169 SER A CA 1
ATOM 1363 C C . SER A 1 169 ? -18.787 -11.896 15.390 1.00 86.19 169 SER A C 1
ATOM 1365 O O . SER A 1 169 ? -17.849 -12.445 15.962 1.00 86.19 169 SER A O 1
ATOM 1367 N N . VAL A 1 170 ? -19.266 -10.706 15.781 1.00 88.31 170 VAL A N 1
ATOM 1368 C CA . VAL A 1 170 ? -18.791 -9.996 16.982 1.00 88.31 170 VAL A CA 1
ATOM 1369 C C . VAL A 1 170 ? -19.672 -10.373 18.173 1.00 88.31 170 VAL A C 1
ATOM 1371 O O . VAL A 1 170 ? -20.879 -10.104 18.191 1.00 88.31 170 VAL A O 1
ATOM 1374 N N . SER A 1 171 ? -19.059 -11.002 19.177 1.00 88.31 171 SER A N 1
ATOM 1375 C CA . SER A 1 171 ? -19.733 -11.377 20.420 1.00 88.31 171 SER A CA 1
ATOM 1376 C C . SER A 1 171 ? -19.953 -10.171 21.328 1.00 88.31 171 SER A C 1
ATOM 1378 O O . SER A 1 171 ? -19.285 -9.148 21.203 1.00 88.31 171 SER A O 1
ATOM 1380 N N . GLU A 1 172 ? -20.853 -10.305 22.298 1.00 86.62 172 GLU A N 1
ATOM 1381 C CA . GLU A 1 172 ? -21.121 -9.256 23.291 1.00 86.62 172 GLU A CA 1
ATOM 1382 C C . GLU A 1 172 ? -19.875 -8.958 24.146 1.00 86.62 172 GLU A C 1
ATOM 1384 O O . GLU A 1 172 ? -19.566 -7.796 24.393 1.00 86.62 172 GLU A O 1
ATOM 1389 N N . LYS A 1 173 ? -19.077 -9.985 24.473 1.00 88.06 173 LYS A N 1
ATOM 1390 C CA . LYS A 1 173 ? -17.785 -9.852 25.174 1.00 88.06 173 LYS A CA 1
AT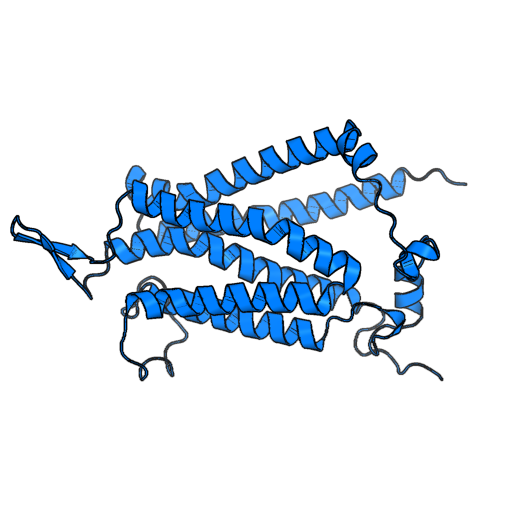OM 1391 C C . LYS A 1 173 ? -16.739 -9.090 24.356 1.00 88.06 173 LYS A C 1
ATOM 1393 O O . LYS A 1 173 ? -15.984 -8.282 24.899 1.00 88.06 173 LYS A O 1
ATOM 1398 N N . GLU A 1 174 ? -16.651 -9.355 23.051 1.00 88.62 174 GLU A N 1
ATOM 1399 C CA . GLU A 1 174 ? -15.733 -8.627 22.171 1.00 88.62 174 GLU A CA 1
ATOM 1400 C C . GLU A 1 174 ? -16.227 -7.194 21.916 1.00 88.62 174 GLU A C 1
ATOM 1402 O O . GLU A 1 174 ? -15.419 -6.264 21.916 1.00 88.62 174 GLU A O 1
ATOM 1407 N N . LEU A 1 175 ? -17.542 -6.996 21.789 1.00 89.56 175 LEU A N 1
ATOM 1408 C CA . LEU A 1 175 ? -18.176 -5.690 21.629 1.00 89.56 175 LEU A CA 1
ATOM 1409 C C . LEU A 1 175 ? -17.955 -4.791 22.851 1.00 89.56 175 LEU A C 1
ATOM 1411 O O . LEU A 1 175 ? -17.461 -3.676 22.690 1.00 89.56 175 LEU A O 1
ATOM 1415 N N . GLU A 1 176 ? -18.222 -5.287 24.063 1.00 89.88 176 GLU A N 1
ATOM 1416 C CA . GLU A 1 176 ? -17.949 -4.5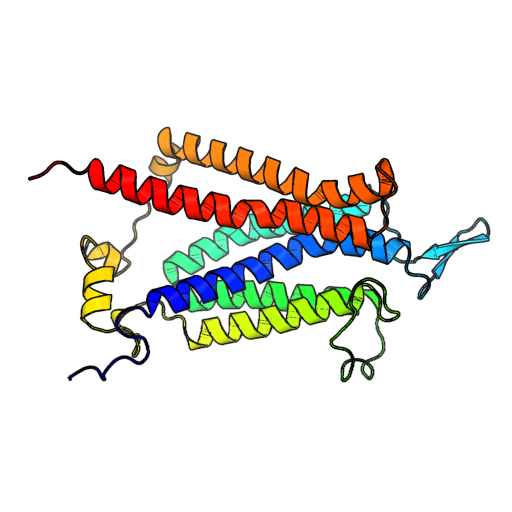82 25.323 1.00 89.88 176 GLU A CA 1
ATOM 1417 C C . GLU A 1 176 ? -16.472 -4.161 25.384 1.00 89.88 176 GLU A C 1
ATOM 1419 O O . GLU A 1 176 ? -16.146 -3.000 25.621 1.00 89.88 176 GLU A O 1
ATOM 1424 N N . LYS A 1 177 ? -15.557 -5.075 25.044 1.00 89.06 177 LYS A N 1
ATOM 1425 C CA . LYS A 1 177 ? -14.109 -4.823 24.986 1.00 89.06 177 LYS A CA 1
ATOM 1426 C C . LYS A 1 177 ? -13.688 -3.810 23.906 1.00 89.06 177 LYS A C 1
ATOM 1428 O O . LYS A 1 177 ? -12.613 -3.223 24.030 1.00 89.06 177 LYS A O 1
ATOM 1433 N N . ILE A 1 178 ? -14.494 -3.599 22.862 1.00 87.38 178 ILE A N 1
ATOM 1434 C CA . ILE A 1 178 ? -14.291 -2.591 21.802 1.00 87.38 178 ILE A CA 1
ATOM 1435 C C . ILE A 1 178 ? -14.947 -1.241 22.152 1.00 87.38 178 ILE A C 1
ATOM 1437 O O . ILE A 1 178 ? -14.486 -0.198 21.671 1.00 87.38 178 ILE A O 1
ATOM 1441 N N . GLN A 1 179 ? -16.007 -1.243 22.965 1.00 89.31 179 GLN A N 1
ATOM 1442 C CA . GLN A 1 179 ? -16.740 -0.051 23.411 1.00 89.31 179 GLN A CA 1
ATOM 1443 C C . GLN A 1 179 ? -16.236 0.518 24.749 1.00 89.31 179 GLN A C 1
ATOM 1445 O O . GLN A 1 179 ? -16.433 1.701 25.022 1.00 89.31 179 GLN A O 1
ATOM 1450 N N . ARG A 1 180 ? -15.529 -0.274 25.564 1.00 88.31 180 ARG A N 1
ATOM 1451 C CA . ARG A 1 180 ? -14.980 0.143 26.862 1.00 88.31 180 ARG A CA 1
ATOM 1452 C C . ARG A 1 180 ? -14.140 1.423 26.749 1.00 88.31 180 ARG A C 1
ATOM 1454 O O . ARG A 1 180 ? -13.200 1.500 25.962 1.00 88.31 180 ARG A O 1
ATOM 1461 N N . ASN A 1 181 ? -14.459 2.398 27.602 1.00 85.69 181 ASN A N 1
ATOM 1462 C CA . ASN A 1 181 ? -13.870 3.744 27.661 1.00 85.69 181 ASN A CA 1
ATOM 1463 C C . ASN A 1 181 ? -14.158 4.659 26.446 1.00 85.69 181 ASN A C 1
ATOM 1465 O O . ASN A 1 181 ? -13.511 5.699 26.318 1.00 85.69 181 ASN A O 1
ATOM 1469 N N . LYS A 1 182 ? -15.105 4.321 25.560 1.00 85.75 182 LYS A N 1
ATOM 1470 C CA . LYS A 1 182 ? -15.571 5.233 24.501 1.00 85.75 182 LYS A CA 1
ATOM 1471 C C . LYS A 1 182 ? -16.696 6.136 25.006 1.00 85.75 182 LYS A C 1
ATOM 1473 O O . LYS A 1 182 ? -17.573 5.695 25.742 1.00 85.75 182 LYS A O 1
ATOM 1478 N N . THR A 1 183 ? -16.690 7.398 24.582 1.00 84.12 183 THR A N 1
ATOM 1479 C CA . THR A 1 183 ? -17.812 8.325 24.799 1.00 84.12 183 THR A CA 1
ATOM 1480 C C . THR A 1 183 ? -18.965 7.997 23.853 1.00 84.12 183 THR A C 1
ATOM 1482 O O . THR A 1 183 ? -18.746 7.473 22.759 1.00 84.12 183 THR A O 1
ATOM 1485 N N . ARG A 1 184 ? -20.196 8.355 24.238 1.00 80.19 184 ARG A N 1
ATOM 1486 C CA . ARG A 1 184 ? -21.395 8.124 23.418 1.00 80.19 184 ARG A CA 1
ATOM 1487 C C . ARG A 1 184 ? -21.275 8.743 22.014 1.00 80.19 184 ARG A C 1
ATOM 1489 O O . ARG A 1 184 ? -21.477 8.032 21.038 1.00 80.19 184 ARG A O 1
ATOM 1496 N N . ALA A 1 185 ? -20.811 9.991 21.907 1.00 77.25 185 ALA A N 1
ATOM 1497 C CA . ALA A 1 185 ? -20.544 10.651 20.622 1.00 77.25 185 ALA A CA 1
ATOM 1498 C C . ALA A 1 185 ? -19.559 9.868 19.724 1.00 77.25 185 ALA A C 1
ATOM 1500 O O . ALA A 1 185 ? -19.766 9.758 18.521 1.00 77.25 185 ALA A O 1
ATOM 1501 N N . HIS A 1 186 ? -18.528 9.239 20.303 1.00 75.81 186 HIS A N 1
ATOM 1502 C CA . HIS A 1 186 ? -17.568 8.414 19.558 1.00 75.81 186 HIS A CA 1
ATOM 1503 C C . HIS A 1 186 ? -18.114 7.017 19.179 1.00 75.81 186 HIS A C 1
ATOM 1505 O O . HIS A 1 186 ? -17.527 6.338 18.337 1.00 75.81 186 HIS A O 1
ATOM 1511 N N . ILE A 1 187 ? -19.239 6.585 19.761 1.00 77.75 187 ILE A N 1
ATOM 1512 C CA . ILE A 1 187 ? -20.000 5.401 19.323 1.00 77.75 187 ILE A CA 1
ATOM 1513 C C . ILE A 1 187 ? -20.992 5.799 18.217 1.00 77.75 187 ILE A C 1
ATOM 1515 O O . ILE A 1 187 ? -21.034 5.152 17.176 1.00 77.75 187 ILE A O 1
ATOM 1519 N N . GLU A 1 188 ? -21.726 6.898 18.406 1.00 78.94 188 GLU A N 1
ATOM 1520 C CA . GLU A 1 188 ? -22.743 7.419 17.474 1.00 78.94 188 GLU A CA 1
ATOM 1521 C C . GLU A 1 188 ? -22.154 8.192 16.273 1.00 78.94 188 GLU A C 1
ATOM 1523 O O . GLU A 1 188 ? -22.891 8.592 15.376 1.00 78.94 188 GLU A O 1
ATOM 1528 N N . ARG A 1 189 ? -20.823 8.355 16.224 1.00 72.75 189 ARG A N 1
ATOM 1529 C CA . ARG A 1 189 ? -20.044 9.064 15.183 1.00 72.75 189 ARG A CA 1
ATOM 1530 C C . ARG A 1 189 ? -20.340 10.566 15.048 1.00 72.75 189 ARG A C 1
ATOM 1532 O O . ARG A 1 189 ? -19.994 11.172 14.030 1.00 72.75 189 ARG A O 1
ATOM 1539 N N . ASP A 1 190 ? -20.884 11.187 16.091 1.00 70.00 190 ASP A N 1
ATOM 1540 C CA . ASP A 1 190 ? -20.969 12.646 16.171 1.00 70.00 190 ASP A CA 1
ATOM 1541 C C . ASP A 1 190 ? -19.551 13.242 16.269 1.00 70.00 190 ASP A C 1
ATOM 1543 O O . ASP A 1 190 ? -18.754 12.873 17.137 1.00 70.00 190 ASP A O 1
ATOM 1547 N N . SER A 1 191 ? -19.195 14.085 15.298 1.00 63.50 191 SER A N 1
ATOM 1548 C CA . SER A 1 191 ? -17.799 14.393 14.965 1.00 63.50 191 SER A CA 1
ATOM 1549 C C . SER A 1 191 ? -17.580 15.840 14.517 1.00 63.50 191 SER A C 1
ATOM 1551 O O . SER A 1 191 ? -17.135 16.127 13.404 1.00 63.50 191 SER A O 1
ATOM 1553 N N . PHE A 1 192 ? -17.791 16.787 15.434 1.00 78.75 192 PHE A N 1
ATOM 1554 C CA . PHE A 1 192 ? -17.162 18.102 15.302 1.00 78.75 192 PHE A CA 1
ATOM 1555 C C . PHE A 1 192 ? -15.629 17.967 15.390 1.00 78.75 192 PHE A C 1
ATOM 1557 O O . PHE A 1 192 ? -15.081 17.639 16.443 1.00 78.75 192 PHE A O 1
ATOM 1564 N N . VAL A 1 193 ? -14.927 18.231 14.283 1.00 81.44 193 VAL A N 1
ATOM 1565 C CA . VAL A 1 193 ? -13.458 18.167 14.207 1.00 81.44 193 VAL A CA 1
ATOM 1566 C C . VAL A 1 193 ? -12.866 19.584 14.297 1.00 81.44 193 VAL A C 1
ATOM 1568 O O . VAL A 1 193 ? -13.029 20.372 13.362 1.00 81.44 193 VAL A O 1
ATOM 1571 N N . PRO A 1 194 ? -12.144 19.944 15.378 1.00 89.50 194 PRO A N 1
ATOM 1572 C CA . PRO A 1 194 ? -11.609 21.293 15.582 1.00 89.50 194 PRO A CA 1
ATOM 1573 C C . PRO A 1 194 ? -10.305 21.525 14.794 1.00 89.50 194 PRO A C 1
ATOM 1575 O O . PRO A 1 194 ? -9.241 21.755 15.374 1.00 89.50 194 PRO A O 1
ATOM 1578 N N . TYR A 1 195 ? -10.374 21.487 13.457 1.00 88.38 195 TYR A N 1
ATOM 1579 C CA . TYR A 1 195 ? -9.218 21.607 12.551 1.00 88.38 195 TYR A CA 1
ATOM 1580 C C . TYR A 1 195 ? -8.284 22.783 12.889 1.00 88.38 195 TYR A C 1
ATOM 1582 O O . TYR A 1 195 ? -7.066 22.625 12.879 1.00 88.38 195 TYR A O 1
ATOM 1590 N N . ARG A 1 196 ? -8.838 23.950 13.253 1.00 91.94 196 ARG A N 1
ATOM 1591 C CA . ARG A 1 196 ? -8.055 25.150 13.602 1.00 91.94 196 ARG A CA 1
ATOM 1592 C C . ARG A 1 196 ? -7.146 24.948 14.818 1.00 91.94 196 ARG A C 1
ATOM 1594 O O . ARG A 1 196 ? -6.044 25.486 14.840 1.00 91.94 196 ARG A O 1
ATOM 1601 N N . GLU A 1 197 ? -7.586 24.178 15.809 1.00 93.69 197 GLU A N 1
ATOM 1602 C CA . GLU A 1 197 ? -6.813 23.939 17.032 1.00 93.69 197 GLU A CA 1
ATOM 1603 C C . GLU A 1 197 ? -5.880 22.731 16.881 1.00 93.69 197 GLU A C 1
ATOM 1605 O O . GLU A 1 197 ? -4.776 22.744 17.422 1.00 93.69 197 GLU A O 1
ATOM 1610 N N . ILE A 1 198 ? -6.253 21.752 16.046 1.00 92.50 198 ILE A N 1
ATOM 1611 C CA . ILE A 1 198 ? -5.357 20.680 15.582 1.00 92.50 198 ILE A CA 1
ATOM 1612 C C . ILE A 1 198 ? -4.115 21.282 14.900 1.00 92.50 198 ILE A C 1
ATOM 1614 O O . ILE A 1 198 ? -2.994 20.956 15.281 1.00 92.50 198 ILE A O 1
ATOM 1618 N N . LEU A 1 199 ? -4.306 22.223 13.966 1.00 94.19 199 LEU A N 1
ATOM 1619 C CA . LEU A 1 199 ? -3.222 22.879 13.217 1.00 94.19 199 LEU A CA 1
ATOM 1620 C C . LEU A 1 199 ? -2.305 23.779 14.068 1.00 94.19 199 LEU A C 1
ATOM 1622 O O . LEU A 1 199 ? -1.186 24.064 13.654 1.00 94.19 199 LEU A O 1
ATOM 1626 N N . LYS A 1 200 ? -2.748 24.225 15.250 1.00 95.62 200 LYS A N 1
ATOM 1627 C CA . LYS A 1 200 ? -1.924 25.006 16.196 1.00 95.62 200 LYS A CA 1
ATOM 1628 C C . LYS A 1 200 ? -1.203 24.141 17.231 1.00 95.62 200 LYS A C 1
ATOM 1630 O O . LYS A 1 200 ? -0.320 24.635 17.935 1.00 95.62 200 LYS A O 1
ATOM 1635 N N . ASN A 1 201 ? -1.614 22.886 17.410 1.00 97.50 201 ASN A N 1
ATOM 1636 C CA . ASN A 1 201 ? -1.146 22.073 18.522 1.00 97.50 201 ASN A CA 1
ATOM 1637 C C . ASN A 1 201 ? 0.300 21.611 18.286 1.00 97.50 201 ASN A C 1
ATOM 1639 O O . ASN A 1 201 ? 0.565 20.755 17.442 1.00 97.50 201 ASN A O 1
ATOM 1643 N N . LYS A 1 202 ? 1.235 22.142 19.086 1.00 96.44 202 LYS A N 1
ATOM 1644 C CA . LYS A 1 202 ? 2.673 21.838 18.995 1.00 96.44 202 LYS A CA 1
ATOM 1645 C C . LYS A 1 202 ? 2.983 20.336 19.021 1.00 96.44 202 LYS A C 1
ATOM 1647 O O . LYS A 1 202 ? 3.875 19.903 18.301 1.00 96.44 202 LYS A O 1
ATOM 1652 N N . VAL A 1 203 ? 2.249 19.538 19.802 1.00 96.94 203 VAL A N 1
ATOM 1653 C CA . VAL A 1 203 ? 2.463 18.082 19.886 1.00 96.94 203 VAL A CA 1
ATOM 1654 C C . VAL A 1 203 ? 2.070 17.403 18.574 1.00 96.94 203 VAL A C 1
ATOM 1656 O O . VAL A 1 203 ? 2.811 16.560 18.079 1.00 96.94 203 VAL A O 1
ATOM 1659 N N . ILE A 1 204 ? 0.949 17.810 17.971 1.00 94.81 204 ILE A N 1
ATOM 1660 C CA . ILE A 1 204 ? 0.494 17.275 16.679 1.00 94.81 204 ILE A CA 1
ATOM 1661 C C . ILE A 1 204 ? 1.476 17.658 15.566 1.00 94.81 204 ILE A C 1
ATOM 1663 O O . ILE A 1 204 ? 1.873 16.793 14.789 1.00 94.81 204 ILE A O 1
ATOM 1667 N N . LEU A 1 205 ? 1.941 18.911 15.536 1.00 95.81 205 LEU A N 1
ATOM 1668 C CA . LEU A 1 205 ? 2.934 19.376 14.561 1.00 95.81 205 LEU A CA 1
ATOM 1669 C C . LEU A 1 205 ? 4.266 18.611 14.669 1.00 95.81 205 LEU A C 1
ATOM 1671 O O . LEU A 1 205 ? 4.826 18.228 13.645 1.00 95.81 205 LEU A O 1
ATOM 1675 N N . VAL A 1 206 ? 4.749 18.323 15.884 1.00 97.00 206 VAL A N 1
ATOM 1676 C CA . VAL A 1 206 ? 5.958 17.501 16.099 1.00 97.00 206 VAL A CA 1
ATOM 1677 C C . VAL A 1 206 ? 5.744 16.052 15.646 1.00 97.00 206 VAL A C 1
ATOM 1679 O O . VAL A 1 206 ? 6.610 15.492 14.977 1.00 97.00 206 VAL A O 1
ATOM 1682 N N . VAL A 1 207 ? 4.586 15.450 15.943 1.00 95.62 207 VAL A N 1
ATOM 1683 C CA . VAL A 1 207 ? 4.247 14.089 15.483 1.00 95.62 207 VAL A CA 1
ATOM 1684 C C . VAL A 1 207 ? 4.165 14.019 13.955 1.00 95.62 207 VAL A C 1
ATOM 1686 O O . VAL A 1 207 ? 4.692 13.078 13.363 1.00 95.62 207 VAL A O 1
ATOM 1689 N N . TRP A 1 208 ? 3.564 15.016 13.301 1.00 94.75 208 TRP A N 1
ATOM 1690 C CA . TRP A 1 208 ? 3.507 15.099 11.838 1.00 94.75 208 TRP A CA 1
ATOM 1691 C C . TRP A 1 208 ? 4.881 15.327 11.207 1.00 94.75 208 TRP A C 1
ATOM 1693 O O . TRP A 1 208 ? 5.185 14.690 10.202 1.00 94.75 208 TRP A O 1
ATOM 1703 N N . PHE A 1 209 ? 5.736 16.167 11.798 1.00 96.19 209 PHE A N 1
ATOM 1704 C CA . PHE A 1 209 ? 7.108 16.354 11.321 1.00 96.19 209 PHE A CA 1
ATOM 1705 C C . PHE A 1 209 ? 7.930 15.061 11.434 1.00 96.19 209 PHE A C 1
ATOM 1707 O O . PHE A 1 209 ? 8.588 14.667 10.474 1.00 96.19 209 PHE A O 1
ATOM 1714 N N . ASN A 1 210 ? 7.827 14.342 12.557 1.00 95.44 210 ASN A N 1
ATOM 1715 C CA . ASN A 1 210 ? 8.471 13.038 12.722 1.00 95.44 210 ASN A CA 1
ATOM 1716 C C . ASN A 1 210 ? 7.960 12.010 11.695 1.00 95.44 210 ASN A C 1
ATOM 1718 O O . ASN A 1 210 ? 8.759 11.312 11.076 1.00 95.44 210 ASN A O 1
ATOM 1722 N N . ALA A 1 211 ? 6.642 11.939 11.480 1.00 92.88 211 ALA A N 1
ATOM 1723 C CA . ALA A 1 211 ? 6.047 11.051 10.482 1.00 92.88 211 ALA A CA 1
ATOM 1724 C C . ALA A 1 211 ? 6.474 11.411 9.047 1.00 92.88 211 ALA A C 1
ATOM 1726 O O . ALA A 1 211 ? 6.737 10.517 8.248 1.00 92.88 211 ALA A O 1
ATOM 1727 N N . PHE A 1 212 ? 6.598 12.702 8.722 1.00 92.94 212 PHE A N 1
ATOM 1728 C CA . PHE A 1 212 ? 7.133 13.161 7.440 1.00 92.94 212 PHE A CA 1
ATOM 1729 C C . PHE A 1 212 ? 8.582 12.701 7.240 1.00 92.94 212 PHE A C 1
ATOM 1731 O O . PHE A 1 212 ? 8.889 12.122 6.201 1.00 92.94 212 PHE A O 1
ATOM 1738 N N . VAL A 1 213 ? 9.452 12.881 8.241 1.00 94.75 213 VAL A N 1
ATOM 1739 C CA . VAL A 1 213 ? 10.851 12.426 8.176 1.00 94.75 213 VAL A CA 1
ATOM 1740 C C . VAL A 1 213 ? 10.935 10.902 8.026 1.00 94.75 213 VAL A C 1
ATOM 1742 O O . VAL A 1 213 ? 11.629 10.435 7.126 1.00 94.75 213 VAL A O 1
ATOM 1745 N N . GLU A 1 214 ? 10.180 10.121 8.813 1.00 90.44 214 GLU A N 1
ATOM 1746 C CA . GLU A 1 214 ? 10.133 8.655 8.665 1.00 90.44 214 GLU A CA 1
ATOM 1747 C C . GLU A 1 214 ? 9.713 8.247 7.243 1.00 90.44 214 GLU A C 1
ATOM 1749 O O . GLU A 1 214 ? 10.387 7.437 6.603 1.00 90.44 214 GLU A O 1
ATOM 1754 N N . MET A 1 215 ? 8.627 8.827 6.723 1.00 88.00 215 MET A N 1
ATOM 1755 C CA . MET A 1 215 ? 8.092 8.473 5.406 1.00 88.00 215 MET A CA 1
ATOM 1756 C C . MET A 1 215 ? 9.020 8.894 4.264 1.00 88.00 215 MET A C 1
ATOM 1758 O O . MET A 1 215 ? 9.168 8.132 3.308 1.00 88.00 215 MET A O 1
ATOM 1762 N N . VAL A 1 216 ? 9.696 10.043 4.360 1.00 89.44 216 VAL A N 1
ATOM 1763 C CA . VAL A 1 216 ? 10.714 10.464 3.382 1.00 89.44 216 VAL A CA 1
ATOM 1764 C C . VAL A 1 216 ? 11.906 9.506 3.393 1.00 89.44 216 VAL A C 1
ATOM 1766 O O . VAL A 1 216 ? 12.296 9.030 2.328 1.00 89.44 216 VAL A O 1
ATOM 1769 N N . THR A 1 217 ? 12.448 9.156 4.565 1.00 89.69 217 THR A N 1
ATOM 1770 C CA . THR A 1 217 ? 13.573 8.211 4.675 1.00 89.69 217 THR A CA 1
ATOM 1771 C C . THR A 1 217 ? 13.209 6.827 4.135 1.00 89.69 217 THR A C 1
ATOM 1773 O O . THR A 1 217 ? 13.954 6.270 3.329 1.00 89.69 217 THR A O 1
ATOM 1776 N N . VAL A 1 218 ? 12.051 6.279 4.519 1.00 84.94 218 VAL A N 1
ATOM 1777 C CA . VAL A 1 218 ? 11.588 4.961 4.050 1.00 84.94 218 VAL A CA 1
ATOM 1778 C C . VAL A 1 218 ? 11.328 4.967 2.541 1.00 84.94 218 VAL A C 1
ATOM 1780 O O . VAL A 1 218 ? 11.735 4.032 1.854 1.00 84.94 218 VAL A O 1
ATOM 1783 N N . THR A 1 219 ? 10.711 6.023 2.002 1.00 82.62 219 THR A N 1
ATOM 1784 C CA . THR A 1 219 ? 10.440 6.139 0.559 1.00 82.62 219 THR A CA 1
ATOM 1785 C C . THR A 1 219 ? 11.732 6.253 -0.245 1.00 82.62 219 THR A C 1
ATOM 1787 O O . THR A 1 219 ? 11.894 5.541 -1.233 1.00 82.62 219 THR A O 1
ATOM 1790 N N . LEU A 1 220 ? 12.680 7.091 0.190 1.00 85.19 220 LEU A N 1
ATOM 1791 C CA . LEU A 1 220 ? 13.977 7.257 -0.472 1.00 85.19 220 LEU A CA 1
ATOM 1792 C C . LEU A 1 220 ? 14.733 5.924 -0.543 1.00 85.19 220 LEU A C 1
ATOM 1794 O O . LEU A 1 220 ? 15.204 5.545 -1.615 1.00 85.19 220 LEU A O 1
ATOM 1798 N N . LEU A 1 221 ? 14.799 5.181 0.565 1.00 85.50 221 LEU A N 1
ATOM 1799 C CA . LEU A 1 221 ? 15.461 3.877 0.593 1.00 85.50 221 LEU A CA 1
ATOM 1800 C C . LEU A 1 221 ? 14.759 2.857 -0.318 1.00 85.50 221 LEU A C 1
ATOM 1802 O O . LEU A 1 221 ? 15.427 2.208 -1.118 1.00 85.50 221 LEU A O 1
ATOM 1806 N N . LEU A 1 222 ? 13.429 2.736 -0.258 1.00 80.88 222 LEU A N 1
ATOM 1807 C CA . LEU A 1 222 ? 12.689 1.744 -1.055 1.00 80.88 222 LEU A CA 1
ATOM 1808 C C . LEU A 1 222 ? 12.666 2.047 -2.563 1.00 80.88 222 LEU A C 1
ATOM 1810 O O . LEU A 1 222 ? 12.635 1.111 -3.361 1.00 80.88 222 LEU A O 1
ATOM 1814 N N . VAL A 1 223 ? 12.694 3.323 -2.963 1.00 79.31 223 VAL A N 1
ATOM 1815 C CA . VAL A 1 223 ? 12.730 3.732 -4.379 1.00 79.31 223 VAL A CA 1
ATOM 1816 C C . VAL A 1 223 ? 14.131 3.567 -4.972 1.00 79.31 223 VAL A C 1
ATOM 1818 O O . VAL A 1 223 ? 14.266 3.027 -6.069 1.00 79.31 223 VAL A O 1
ATOM 1821 N N . TYR A 1 224 ? 15.181 3.996 -4.262 1.00 83.19 224 TYR A N 1
ATOM 1822 C CA . TYR A 1 224 ? 16.534 4.050 -4.828 1.00 83.19 224 TYR A CA 1
ATOM 1823 C C . TYR A 1 224 ? 17.412 2.824 -4.539 1.00 83.19 224 TYR A C 1
ATOM 1825 O O . TYR A 1 224 ? 18.329 2.576 -5.321 1.00 83.19 224 TYR A O 1
ATOM 1833 N N . ALA A 1 225 ? 17.149 2.013 -3.505 1.00 86.56 225 ALA A N 1
ATOM 1834 C CA . ALA A 1 225 ? 17.957 0.813 -3.236 1.00 86.56 225 ALA A CA 1
ATOM 1835 C C . ALA A 1 225 ? 17.980 -0.212 -4.395 1.00 86.56 225 ALA A C 1
ATOM 1837 O O . ALA A 1 225 ? 19.077 -0.671 -4.719 1.00 86.56 225 ALA A O 1
ATOM 1838 N N . PRO A 1 226 ? 16.861 -0.535 -5.088 1.00 84.38 226 PRO A N 1
ATOM 1839 C CA . PRO A 1 226 ? 16.902 -1.427 -6.251 1.00 84.38 226 PRO A CA 1
ATOM 1840 C C . PRO A 1 226 ? 17.798 -0.884 -7.373 1.00 84.38 226 PRO A C 1
ATOM 1842 O O . PRO A 1 226 ? 18.585 -1.622 -7.962 1.00 84.38 226 PRO A O 1
ATOM 1845 N N . LEU A 1 227 ? 17.714 0.425 -7.638 1.00 82.88 227 LEU A N 1
ATOM 1846 C CA . LEU A 1 227 ? 18.515 1.090 -8.664 1.00 82.88 227 LEU A CA 1
ATOM 1847 C C . LEU A 1 227 ? 20.001 1.120 -8.282 1.00 82.88 227 LEU A C 1
ATOM 1849 O O . LEU A 1 227 ? 20.851 0.858 -9.125 1.00 82.88 227 LEU A O 1
ATOM 1853 N N . TYR A 1 228 ? 20.319 1.398 -7.017 1.00 86.44 228 TYR A N 1
ATOM 1854 C CA . TYR A 1 228 ? 21.691 1.439 -6.511 1.00 86.44 228 TYR A CA 1
ATOM 1855 C C . TYR A 1 228 ? 22.359 0.056 -6.548 1.00 86.44 228 TYR A C 1
ATOM 1857 O O . TYR A 1 228 ? 23.455 -0.085 -7.088 1.00 86.44 228 TYR A O 1
ATOM 1865 N N . PHE A 1 229 ? 21.682 -0.985 -6.054 1.00 88.94 229 PHE A N 1
ATOM 1866 C CA . PHE A 1 229 ? 22.196 -2.358 -6.091 1.00 88.94 229 PHE A CA 1
ATOM 1867 C C . PHE A 1 229 ? 22.409 -2.863 -7.524 1.00 88.94 229 PHE A C 1
ATOM 1869 O O . PHE A 1 229 ? 23.431 -3.490 -7.798 1.00 88.94 229 PHE A O 1
ATOM 1876 N N . HIS A 1 230 ? 21.499 -2.551 -8.452 1.00 84.88 230 HIS A N 1
ATOM 1877 C CA . HIS A 1 230 ? 21.629 -3.005 -9.835 1.00 84.88 230 HIS A CA 1
ATOM 1878 C C . HIS A 1 230 ? 22.645 -2.187 -10.652 1.00 84.88 230 HIS A C 1
ATOM 1880 O O . HIS A 1 230 ? 23.514 -2.762 -11.299 1.00 84.88 230 HIS A O 1
ATOM 1886 N N . VAL A 1 231 ? 22.559 -0.852 -10.621 1.00 84.75 231 VAL A N 1
ATOM 1887 C CA . VAL A 1 231 ? 23.316 0.038 -11.526 1.00 84.75 231 VAL A CA 1
ATOM 1888 C C . VAL A 1 231 ? 24.666 0.469 -10.948 1.00 84.75 231 VAL A C 1
ATOM 1890 O O . VAL A 1 231 ? 25.604 0.668 -11.713 1.00 84.75 231 VAL A O 1
ATOM 1893 N N . VAL A 1 232 ? 24.793 0.610 -9.622 1.00 89.56 232 VAL A N 1
ATOM 1894 C CA . VAL A 1 232 ? 26.045 1.064 -8.979 1.00 89.56 232 VAL A CA 1
ATOM 1895 C C . VAL A 1 232 ? 26.864 -0.107 -8.436 1.00 89.56 232 VAL A C 1
ATOM 1897 O O . VAL A 1 232 ? 28.081 -0.106 -8.589 1.00 89.56 232 VAL A O 1
ATOM 1900 N N . LEU A 1 233 ? 26.223 -1.121 -7.838 1.00 91.75 233 LEU A N 1
ATOM 1901 C CA . LEU A 1 233 ? 26.919 -2.327 -7.353 1.00 91.75 233 LEU A CA 1
ATOM 1902 C C . LEU A 1 233 ? 26.979 -3.469 -8.385 1.00 91.75 233 LEU A C 1
ATOM 1904 O O . LEU A 1 233 ? 27.650 -4.470 -8.143 1.00 91.75 233 LEU A O 1
ATOM 1908 N N . GLY A 1 234 ? 26.292 -3.340 -9.526 1.00 89.00 234 GLY A N 1
ATOM 1909 C CA . GLY A 1 234 ? 26.318 -4.329 -10.610 1.00 89.00 234 GLY A CA 1
ATOM 1910 C C . GLY A 1 234 ? 25.616 -5.658 -10.297 1.00 89.00 234 GLY A C 1
ATOM 1911 O O . GLY A 1 234 ? 25.822 -6.638 -11.013 1.00 89.00 234 GLY A O 1
ATOM 1912 N N . TYR A 1 235 ? 24.805 -5.739 -9.237 1.00 90.06 235 TYR A N 1
ATOM 1913 C CA . TYR A 1 235 ? 24.119 -6.980 -8.874 1.00 90.06 235 TYR A CA 1
ATOM 1914 C C . TYR A 1 235 ? 23.012 -7.330 -9.874 1.00 90.06 235 TYR A C 1
ATOM 1916 O O . TYR A 1 235 ? 22.278 -6.468 -10.361 1.00 90.06 235 TYR A O 1
ATOM 1924 N N . ASN A 1 236 ? 22.839 -8.625 -10.153 1.00 85.19 236 ASN A N 1
ATOM 1925 C CA . ASN A 1 236 ? 21.744 -9.099 -10.999 1.00 85.19 236 ASN A CA 1
ATOM 1926 C C . ASN A 1 236 ? 20.363 -8.841 -10.356 1.00 85.19 236 ASN A C 1
ATOM 1928 O O . ASN A 1 236 ? 20.245 -8.531 -9.163 1.00 85.19 236 ASN A O 1
ATOM 1932 N N . VAL A 1 237 ? 19.299 -8.950 -11.159 1.00 80.75 237 VAL A N 1
ATOM 1933 C CA . VAL A 1 237 ? 17.932 -8.600 -10.732 1.00 80.75 237 VAL A CA 1
ATOM 1934 C C . VAL A 1 237 ? 17.450 -9.503 -9.589 1.00 80.75 237 VAL A C 1
ATOM 1936 O O . VAL A 1 237 ? 16.846 -9.000 -8.643 1.00 80.75 237 VAL A O 1
ATOM 1939 N N . ALA A 1 238 ? 17.777 -10.802 -9.612 1.00 79.69 238 ALA A N 1
ATOM 1940 C CA . ALA A 1 238 ? 17.442 -11.735 -8.535 1.00 79.69 238 ALA A CA 1
ATOM 1941 C C . ALA A 1 238 ? 18.100 -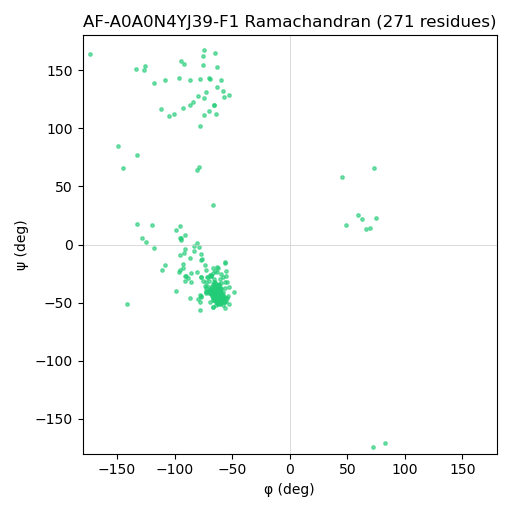11.366 -7.191 1.00 79.69 238 ALA A C 1
ATOM 1943 O O . ALA A 1 238 ? 17.399 -11.224 -6.188 1.00 79.69 238 ALA A O 1
ATOM 1944 N N . THR A 1 239 ? 19.419 -11.140 -7.164 1.00 82.62 239 THR A N 1
ATOM 1945 C CA . THR A 1 239 ? 20.149 -10.724 -5.948 1.00 82.62 239 THR A CA 1
ATOM 1946 C C . THR A 1 239 ? 19.642 -9.378 -5.438 1.00 82.62 239 THR A C 1
ATOM 1948 O O . THR A 1 239 ? 19.385 -9.224 -4.246 1.00 82.62 239 THR A O 1
ATOM 1951 N N . THR A 1 240 ? 19.418 -8.420 -6.343 1.00 84.75 240 THR A N 1
ATOM 1952 C CA . THR A 1 240 ? 18.831 -7.110 -6.019 1.00 84.75 240 THR A CA 1
ATOM 1953 C C . THR A 1 240 ? 17.451 -7.258 -5.373 1.00 84.75 240 THR A C 1
ATOM 1955 O O . THR A 1 240 ? 17.179 -6.629 -4.350 1.00 84.75 240 THR A O 1
ATOM 1958 N N . GLY A 1 241 ? 16.597 -8.129 -5.921 1.00 82.06 241 GLY A N 1
ATOM 1959 C CA . GLY A 1 241 ? 15.292 -8.470 -5.356 1.00 82.06 241 GLY A CA 1
ATOM 1960 C C . GLY A 1 241 ? 15.402 -9.031 -3.940 1.00 82.06 241 GLY A C 1
ATOM 1961 O O . GLY A 1 241 ? 14.786 -8.494 -3.024 1.00 82.06 241 GLY A O 1
ATOM 1962 N N . ILE A 1 242 ? 16.239 -10.053 -3.743 1.00 84.12 242 ILE A N 1
ATOM 1963 C CA . ILE A 1 242 ? 16.450 -10.705 -2.440 1.00 84.12 242 ILE A CA 1
ATOM 1964 C C . ILE A 1 242 ? 16.933 -9.701 -1.383 1.00 84.12 242 ILE A C 1
ATOM 1966 O O . ILE A 1 242 ? 16.370 -9.658 -0.288 1.00 84.12 242 ILE A O 1
ATOM 1970 N N . LEU A 1 243 ? 17.925 -8.863 -1.706 1.00 85.31 243 LEU A N 1
ATOM 1971 C CA . LEU A 1 243 ? 18.472 -7.866 -0.778 1.00 85.31 243 LEU A CA 1
ATOM 1972 C C . LEU A 1 243 ? 17.426 -6.819 -0.366 1.00 85.31 243 LEU A C 1
ATOM 1974 O O . LEU A 1 243 ? 17.291 -6.524 0.822 1.00 85.31 243 LEU A O 1
ATOM 1978 N N . VAL A 1 244 ? 16.654 -6.286 -1.319 1.00 84.62 244 VAL A N 1
ATOM 1979 C CA . VAL A 1 244 ? 15.598 -5.297 -1.030 1.00 84.62 244 VAL A CA 1
ATOM 1980 C C . VAL A 1 244 ? 14.443 -5.932 -0.253 1.00 84.62 244 VAL A C 1
ATOM 1982 O O . VAL A 1 244 ? 13.964 -5.337 0.712 1.00 84.62 244 VAL A O 1
ATOM 1985 N N . SER A 1 245 ? 14.020 -7.149 -0.609 1.00 84.31 245 SER A N 1
ATOM 1986 C CA . SER A 1 245 ? 12.997 -7.886 0.141 1.00 84.31 245 SER A CA 1
ATOM 1987 C C . SER A 1 245 ? 13.434 -8.151 1.581 1.00 84.31 245 SER A C 1
ATOM 1989 O O . SER A 1 245 ? 12.662 -7.878 2.495 1.00 84.31 245 SER A O 1
ATOM 1991 N N . PHE A 1 246 ? 14.673 -8.595 1.811 1.00 84.69 246 PHE A N 1
ATOM 1992 C CA . PHE A 1 246 ? 15.207 -8.825 3.156 1.00 84.69 246 PHE A CA 1
ATOM 1993 C C . PHE A 1 246 ? 15.264 -7.531 3.987 1.00 84.69 246 PHE A C 1
ATOM 1995 O O . PHE A 1 246 ? 14.773 -7.499 5.119 1.00 84.69 246 PHE A O 1
ATOM 2002 N N . ALA A 1 247 ? 15.782 -6.445 3.402 1.00 84.88 247 ALA A N 1
ATOM 2003 C CA . ALA A 1 247 ? 15.850 -5.132 4.043 1.00 84.88 247 ALA A CA 1
ATOM 20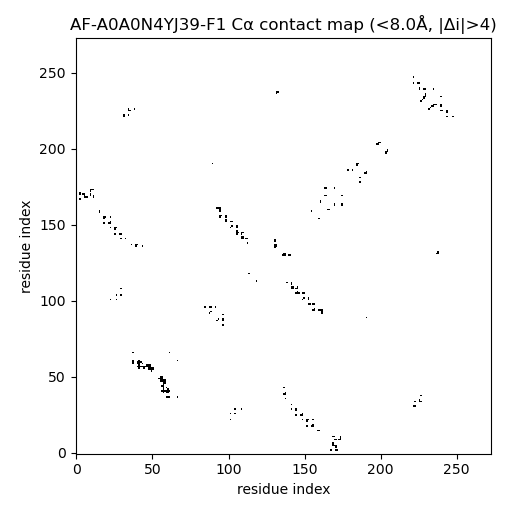04 C C . ALA A 1 247 ? 14.461 -4.556 4.378 1.00 84.88 247 ALA A C 1
ATOM 2006 O O . ALA A 1 247 ? 14.291 -3.934 5.423 1.00 84.88 247 ALA A O 1
ATOM 2007 N N . ALA A 1 248 ? 13.444 -4.799 3.546 1.00 83.25 248 ALA A N 1
ATOM 2008 C CA . ALA A 1 248 ? 12.066 -4.423 3.856 1.00 83.25 248 ALA A CA 1
ATOM 2009 C C . ALA A 1 248 ? 11.439 -5.326 4.938 1.00 83.25 248 ALA A C 1
ATOM 2011 O O . ALA A 1 248 ? 10.728 -4.839 5.821 1.00 83.25 248 ALA A O 1
ATOM 2012 N N . SER A 1 249 ? 11.704 -6.637 4.903 1.00 83.50 249 SER A N 1
ATOM 2013 C CA . SER A 1 249 ? 11.117 -7.612 5.830 1.00 83.50 249 SER A CA 1
ATOM 2014 C C . SER A 1 249 ? 11.554 -7.418 7.282 1.00 83.50 249 SER A C 1
ATOM 2016 O O . SER A 1 249 ? 10.732 -7.623 8.174 1.00 83.50 249 SER A O 1
ATOM 2018 N N . ILE A 1 250 ? 12.795 -6.985 7.546 1.00 87.06 250 ILE A N 1
ATOM 2019 C CA . ILE A 1 250 ? 13.309 -6.816 8.921 1.00 87.06 250 ILE A CA 1
ATOM 2020 C C . ILE A 1 250 ? 12.538 -5.755 9.731 1.00 87.06 250 ILE A C 1
ATOM 2022 O O . ILE A 1 250 ? 12.469 -5.836 10.958 1.00 87.06 250 ILE A O 1
ATOM 2026 N N . HIS A 1 251 ? 11.880 -4.799 9.065 1.00 86.19 251 HIS A N 1
ATOM 2027 C CA . HIS A 1 251 ? 11.055 -3.786 9.728 1.00 86.19 251 HIS A CA 1
ATOM 2028 C C . HIS A 1 251 ? 9.831 -4.378 10.445 1.00 86.19 251 HIS A C 1
ATOM 2030 O O . HIS A 1 251 ? 9.412 -3.839 11.470 1.00 86.19 251 HIS A O 1
ATOM 2036 N N . LEU A 1 252 ? 9.249 -5.474 9.942 1.00 88.75 252 LEU A N 1
ATOM 2037 C CA . LEU A 1 252 ? 8.022 -6.053 10.498 1.00 88.75 252 LEU A CA 1
ATOM 2038 C C . LEU A 1 252 ? 8.207 -6.645 11.914 1.00 88.75 252 LEU A C 1
ATOM 2040 O O . LEU A 1 252 ? 7.475 -6.215 12.811 1.00 88.75 252 LEU A O 1
ATOM 2044 N N . PRO A 1 253 ? 9.165 -7.562 12.182 1.00 91.75 253 PRO A N 1
ATOM 2045 C CA . PRO A 1 253 ? 9.385 -8.078 13.533 1.00 91.75 253 PRO A CA 1
ATOM 2046 C C . PRO A 1 253 ? 9.866 -6.988 14.499 1.00 91.75 253 PRO A C 1
ATOM 2048 O O . PRO A 1 253 ? 9.450 -6.991 15.656 1.00 91.75 253 PRO A O 1
ATOM 2051 N N . LEU A 1 254 ? 10.665 -6.017 14.035 1.00 91.94 254 LEU A N 1
ATOM 2052 C CA . LEU A 1 254 ? 11.110 -4.887 14.859 1.00 91.94 254 LEU A CA 1
ATOM 2053 C C . LEU A 1 254 ? 9.937 -3.989 15.284 1.00 91.94 254 LEU A C 1
ATOM 2055 O O . LEU A 1 254 ? 9.797 -3.692 16.472 1.00 91.94 254 LEU A O 1
ATOM 2059 N N . LYS A 1 255 ? 9.045 -3.608 14.357 1.00 90.69 255 LYS A N 1
ATOM 2060 C CA . LYS A 1 255 ? 7.845 -2.820 14.692 1.00 90.69 255 LYS A CA 1
ATOM 2061 C C . LYS A 1 255 ? 6.855 -3.609 15.556 1.00 90.69 255 LYS A C 1
ATOM 2063 O O . LYS A 1 255 ? 6.255 -3.026 16.457 1.00 90.69 255 LYS A O 1
ATOM 2068 N N . PHE A 1 256 ? 6.732 -4.925 15.365 1.00 91.56 256 PHE A N 1
ATOM 2069 C CA . PHE A 1 256 ? 5.908 -5.778 16.230 1.00 91.56 256 PHE A CA 1
ATOM 2070 C C . PHE A 1 256 ? 6.466 -5.868 17.661 1.00 91.56 256 PHE A C 1
ATOM 2072 O O . PHE A 1 256 ? 5.731 -5.643 18.624 1.00 91.56 256 PHE A O 1
ATOM 2079 N N . ALA A 1 257 ? 7.770 -6.120 17.816 1.00 93.12 257 ALA A N 1
ATOM 2080 C CA . ALA A 1 257 ? 8.438 -6.154 19.117 1.00 93.12 257 ALA A CA 1
ATOM 2081 C C . ALA A 1 257 ? 8.363 -4.797 19.839 1.00 93.12 257 ALA A C 1
ATOM 2083 O O . ALA A 1 257 ? 8.040 -4.753 21.027 1.00 93.12 257 ALA A O 1
ATOM 2084 N N . GLY A 1 258 ? 8.576 -3.691 19.116 1.00 92.81 258 GLY A N 1
ATOM 2085 C CA . GLY A 1 258 ? 8.417 -2.332 19.640 1.00 92.81 258 GLY A CA 1
ATOM 2086 C C . GLY A 1 258 ? 6.990 -2.032 20.112 1.00 92.81 258 GLY A C 1
ATOM 2087 O O . GLY A 1 258 ? 6.812 -1.448 21.180 1.00 92.81 258 GLY A O 1
ATOM 2088 N N . GLY A 1 259 ? 5.969 -2.496 19.381 1.00 91.12 259 GLY A N 1
ATOM 2089 C CA . GLY A 1 259 ? 4.567 -2.402 19.801 1.00 91.12 259 GLY A CA 1
ATOM 2090 C C . GLY A 1 259 ? 4.291 -3.153 21.107 1.00 91.12 259 GLY A C 1
ATOM 2091 O O . GLY A 1 259 ? 3.784 -2.565 22.062 1.00 91.12 259 GLY A O 1
ATOM 2092 N N . VAL A 1 260 ? 4.707 -4.423 21.193 1.00 91.06 260 VAL A N 1
ATOM 2093 C CA . VAL A 1 260 ? 4.552 -5.251 22.406 1.00 91.06 260 VAL A CA 1
ATOM 2094 C C . VAL A 1 260 ? 5.302 -4.658 23.606 1.00 91.06 260 VAL A C 1
ATOM 2096 O O . VAL A 1 260 ? 4.798 -4.710 24.729 1.00 91.06 260 VAL A O 1
ATOM 2099 N N . LEU A 1 261 ? 6.486 -4.078 23.393 1.00 93.81 261 LEU A N 1
ATOM 2100 C CA . LEU A 1 261 ? 7.253 -3.400 24.440 1.00 93.81 261 LEU A CA 1
ATOM 2101 C C . LEU A 1 261 ? 6.556 -2.113 24.915 1.00 93.81 261 LEU A C 1
ATOM 2103 O O . LEU A 1 261 ? 6.437 -1.895 26.120 1.00 93.81 261 LEU A O 1
ATOM 2107 N N . SER A 1 262 ? 6.049 -1.301 23.984 1.00 92.06 262 SER A N 1
ATOM 2108 C CA . SER A 1 262 ? 5.325 -0.056 24.273 1.00 92.06 262 SER A CA 1
ATOM 2109 C C . SER A 1 262 ? 4.052 -0.304 25.092 1.00 92.06 262 SER A C 1
ATOM 2111 O O . SER A 1 262 ? 3.854 0.327 26.133 1.00 92.06 262 SER A O 1
ATOM 2113 N N . ASP A 1 263 ? 3.236 -1.290 24.699 1.00 89.44 263 ASP A N 1
ATOM 2114 C CA . ASP A 1 263 ? 2.030 -1.681 25.441 1.00 89.44 263 ASP A CA 1
ATOM 2115 C C . ASP A 1 263 ? 2.358 -2.166 26.863 1.00 89.44 263 ASP A C 1
ATOM 2117 O O . ASP A 1 263 ? 1.663 -1.803 27.816 1.00 89.44 263 ASP A O 1
ATOM 2121 N N . ARG A 1 264 ? 3.444 -2.935 27.037 1.00 88.25 264 ARG A N 1
ATOM 2122 C CA . ARG A 1 264 ? 3.910 -3.382 28.362 1.00 88.25 264 ARG A CA 1
ATOM 2123 C C . ARG A 1 264 ? 4.332 -2.205 29.238 1.00 88.25 264 ARG A C 1
ATOM 2125 O O . ARG A 1 264 ? 3.801 -2.069 30.337 1.00 88.25 264 ARG A O 1
ATOM 2132 N N . ILE A 1 265 ? 5.208 -1.325 28.748 1.00 91.50 265 ILE A N 1
ATOM 2133 C CA . ILE A 1 265 ? 5.662 -0.131 29.487 1.00 91.50 265 ILE A CA 1
ATOM 2134 C C . ILE A 1 265 ? 4.462 0.739 29.888 1.00 91.50 265 ILE A C 1
ATOM 2136 O O . ILE A 1 265 ? 4.342 1.148 31.042 1.00 91.50 265 ILE A O 1
ATOM 2140 N N . LYS A 1 266 ? 3.520 0.963 28.966 1.00 72.69 266 LYS A N 1
ATOM 2141 C CA . LYS A 1 266 ? 2.311 1.754 29.223 1.00 72.69 266 LYS A CA 1
ATOM 2142 C C . LYS A 1 266 ? 1.336 1.080 30.195 1.00 72.69 266 LYS A C 1
ATOM 2144 O O . LYS A 1 266 ? 0.599 1.782 30.882 1.00 72.69 266 LYS A O 1
ATOM 2149 N N . SER A 1 267 ? 1.333 -0.252 30.284 1.00 64.12 267 SER A N 1
ATOM 2150 C CA . SER A 1 267 ? 0.554 -0.979 31.295 1.00 64.12 267 SER A CA 1
ATOM 2151 C C . SER A 1 267 ? 1.106 -0.778 32.711 1.00 64.12 267 SER A C 1
ATOM 2153 O O . SER A 1 267 ? 0.316 -0.556 33.626 1.00 64.12 267 SER A O 1
ATOM 2155 N N . SER A 1 268 ? 2.435 -0.733 32.869 1.00 59.59 268 SER A N 1
ATOM 2156 C CA . SER A 1 268 ? 3.116 -0.466 34.148 1.00 59.59 268 SER A CA 1
ATOM 2157 C C . SER A 1 268 ? 3.037 0.996 34.609 1.00 59.59 268 SER A C 1
ATOM 2159 O O . SER A 1 268 ? 3.294 1.280 35.773 1.00 59.59 268 SER A O 1
ATOM 2161 N N . LEU A 1 269 ? 2.705 1.927 33.707 1.00 58.06 269 LEU A N 1
ATOM 2162 C CA . LEU A 1 269 ? 2.612 3.370 33.979 1.00 58.06 269 LEU A CA 1
ATOM 2163 C C . LEU A 1 269 ? 1.192 3.859 34.307 1.00 58.06 269 LEU A C 1
ATOM 2165 O O . LEU A 1 269 ? 0.972 5.064 34.439 1.00 58.06 269 LEU A O 1
ATOM 2169 N N . LYS A 1 270 ? 0.207 2.962 34.432 1.00 48.31 270 LYS A N 1
ATOM 2170 C CA . LYS A 1 270 ? -1.098 3.348 34.980 1.00 48.31 270 LYS A CA 1
ATOM 2171 C C . LYS A 1 270 ? -0.983 3.525 36.497 1.00 48.31 270 LYS A C 1
ATOM 2173 O O . LYS A 1 270 ? -0.570 2.572 37.153 1.00 48.31 270 LYS A O 1
ATOM 2178 N N . PRO A 1 271 ? -1.385 4.674 37.071 1.00 47.00 271 PRO A N 1
ATOM 2179 C CA . PRO A 1 271 ? -1.529 4.770 38.515 1.00 47.00 271 PRO A CA 1
ATOM 2180 C C . PRO A 1 271 ? -2.627 3.808 38.974 1.00 47.00 271 PRO A C 1
ATOM 2182 O O . PRO A 1 271 ? -3.697 3.740 38.361 1.00 47.00 271 PRO A O 1
ATOM 2185 N N . THR A 1 272 ? -2.359 3.076 40.051 1.00 43.66 272 THR A N 1
ATOM 2186 C CA . THR A 1 272 ? -3.388 2.334 40.778 1.00 43.66 272 THR A CA 1
ATOM 2187 C C . THR A 1 272 ? -4.286 3.349 41.484 1.00 43.66 272 THR A C 1
ATOM 2189 O O . THR A 1 272 ? -3.816 4.075 42.360 1.00 43.66 272 THR A O 1
ATOM 2192 N N . ILE A 1 273 ? -5.550 3.405 41.068 1.00 37.47 273 ILE A N 1
ATOM 2193 C CA . ILE A 1 273 ? -6.657 4.114 41.724 1.00 37.47 273 ILE A CA 1
ATOM 2194 C C . ILE A 1 273 ? -7.707 3.050 42.037 1.00 37.47 273 ILE A C 1
ATOM 2196 O O . ILE A 1 273 ? -8.011 2.284 41.091 1.00 37.47 273 ILE A O 1
#

Sequence (273 aa):
MSRAPTMYADRFRYVLLLLGFLCLTSICSNYIIINFTFICMANDTSDQIDTENGTLVSRYNYNPKEKSAIIWAVALGTILGTFPINYAYIRFGARWPFFISGMLSVISTAAIPLAARTNILFLLVFRFIQLCESSLGWRSAYYFHAGFGLLMFILWLVFYQDDPQLHPSVSEKELEKIQRNKTRAHIERDSFVPYREILKNKVILVVWFNAFVEMVTVTLLLVYAPLYFHVVLGYNVATTGILVSFAASIHLPLKFAGGVLSDRIKSSLKPTI

InterPro domains:
  IPR011701 Major facilitator superfamily [PF07690] (134-267)
  IPR036259 MFS transporter superfamily [G3DSA:1.20.1250.20] (11-131)
  IPR036259 MFS transporter superfamily [G3DSA:1.20.1250.20] (132-273)
  IPR036259 MFS transporter superfamily [SSF103473] (7-266)

Mean predicted aligned error: 8.7 Å